Protein AF-A0A960BCT2-F1 (afdb_monomer_lite)

pLDDT: mean 88.48, std 10.56, range [48.12, 97.94]

Structure (mmCIF, N/CA/C/O backbone):
data_AF-A0A960BCT2-F1
#
_entry.id   AF-A0A960BCT2-F1
#
loop_
_atom_site.group_PDB
_atom_site.id
_atom_site.type_symbol
_atom_site.label_atom_id
_atom_site.label_alt_id
_atom_site.label_comp_id
_atom_site.label_asym_id
_atom_site.label_entity_id
_atom_site.label_seq_id
_atom_site.pdbx_PDB_ins_code
_atom_site.Cartn_x
_atom_site.Cartn_y
_atom_site.Cartn_z
_atom_site.occupancy
_atom_site.B_iso_or_equiv
_atom_site.auth_seq_id
_atom_site.auth_comp_id
_atom_site.auth_asym_id
_atom_site.auth_atom_id
_atom_site.pdbx_PDB_model_num
ATOM 1 N N . MET A 1 1 ? 8.939 16.460 11.844 1.00 52.50 1 MET A N 1
ATOM 2 C CA . MET A 1 1 ? 9.786 15.415 12.471 1.00 52.50 1 MET A CA 1
ATOM 3 C C . MET A 1 1 ? 8.998 14.269 13.108 1.00 52.50 1 MET A C 1
ATOM 5 O O . MET A 1 1 ? 9.482 13.150 13.025 1.00 52.50 1 MET A O 1
ATOM 9 N N . ALA A 1 2 ? 7.804 14.496 13.675 1.00 60.78 2 ALA A N 1
ATOM 10 C CA . ALA A 1 2 ? 7.059 13.482 14.442 1.00 60.78 2 ALA A CA 1
ATOM 11 C C . ALA A 1 2 ? 6.791 12.134 13.726 1.00 60.78 2 ALA A C 1
ATOM 13 O O . ALA A 1 2 ? 6.698 11.113 14.388 1.00 60.78 2 ALA A O 1
ATOM 14 N N . VAL A 1 3 ? 6.728 12.108 12.389 1.00 65.62 3 VAL A N 1
ATOM 15 C CA . VAL A 1 3 ? 6.383 10.908 11.591 1.00 65.62 3 VAL A CA 1
ATOM 16 C C . VAL A 1 3 ? 7.613 10.141 11.098 1.00 65.62 3 VAL A C 1
ATOM 18 O O . VAL A 1 3 ? 7.539 8.944 10.831 1.00 65.62 3 VAL A O 1
ATOM 21 N N . ALA A 1 4 ? 8.763 10.816 11.008 1.00 74.31 4 ALA A N 1
ATOM 22 C CA . ALA A 1 4 ? 9.978 10.241 10.435 1.00 74.31 4 ALA A CA 1
ATOM 23 C C . ALA A 1 4 ? 10.479 9.042 11.250 1.00 74.31 4 ALA A C 1
ATOM 25 O O . ALA A 1 4 ? 10.861 8.016 10.693 1.00 74.31 4 ALA A O 1
ATOM 26 N N . VAL A 1 5 ? 10.432 9.173 12.578 1.00 81.12 5 VAL A N 1
ATOM 27 C CA . VAL A 1 5 ? 10.902 8.143 13.506 1.00 81.12 5 VAL A CA 1
ATOM 28 C C . VAL A 1 5 ? 9.957 6.932 13.523 1.00 81.12 5 VAL A C 1
ATOM 30 O O . VAL A 1 5 ? 10.449 5.832 13.277 1.00 81.12 5 VAL A O 1
ATOM 33 N N . PRO A 1 6 ? 8.624 7.080 13.696 1.00 83.25 6 PRO A N 1
ATOM 34 C CA . PRO A 1 6 ? 7.697 5.951 13.596 1.00 83.25 6 PRO A CA 1
ATOM 35 C C . PRO A 1 6 ? 7.784 5.198 12.266 1.00 83.25 6 PRO A C 1
ATOM 37 O O . PRO A 1 6 ? 7.804 3.968 12.265 1.00 83.25 6 PRO A O 1
ATOM 40 N N . ALA A 1 7 ? 7.881 5.909 11.137 1.00 84.12 7 ALA A N 1
ATOM 41 C CA . ALA A 1 7 ? 8.000 5.284 9.821 1.00 84.12 7 ALA A CA 1
ATOM 42 C C . ALA A 1 7 ? 9.299 4.472 9.691 1.00 84.12 7 ALA A C 1
ATOM 44 O O . ALA A 1 7 ? 9.254 3.311 9.284 1.00 84.12 7 ALA A O 1
ATOM 45 N N . ALA A 1 8 ? 10.437 5.050 10.091 1.00 87.62 8 ALA A N 1
ATOM 46 C CA . ALA A 1 8 ? 11.736 4.384 10.036 1.00 87.62 8 ALA A CA 1
ATOM 47 C C . ALA A 1 8 ? 11.808 3.162 10.968 1.00 87.62 8 ALA A C 1
ATOM 49 O O . ALA A 1 8 ? 12.240 2.092 10.543 1.00 87.62 8 ALA A O 1
ATOM 50 N N . MET A 1 9 ? 11.315 3.287 12.206 1.00 89.31 9 MET A N 1
ATOM 51 C CA . MET A 1 9 ? 11.221 2.165 13.148 1.00 89.31 9 MET A CA 1
ATOM 52 C C . MET A 1 9 ? 10.329 1.050 12.602 1.00 89.31 9 MET A C 1
ATOM 54 O O . MET A 1 9 ? 10.696 -0.121 12.668 1.00 89.31 9 MET A O 1
ATOM 58 N N . THR A 1 10 ? 9.184 1.410 12.016 1.00 92.81 10 THR A N 1
ATOM 59 C CA . THR A 1 10 ? 8.271 0.438 11.406 1.00 92.81 10 THR A CA 1
ATOM 60 C C . THR A 1 10 ? 8.962 -0.332 10.292 1.00 92.81 10 THR A C 1
ATOM 62 O O . THR A 1 10 ? 8.844 -1.552 10.237 1.00 92.81 10 THR A O 1
ATOM 65 N N . GLY A 1 11 ? 9.712 0.354 9.425 1.00 92.00 11 GLY A N 1
ATOM 66 C CA . GLY A 1 11 ? 10.446 -0.314 8.357 1.00 92.00 11 GLY A CA 1
ATOM 67 C C . GLY A 1 11 ? 11.551 -1.229 8.864 1.00 92.00 11 GLY A C 1
ATOM 68 O O . GLY A 1 11 ? 11.670 -2.347 8.374 1.00 92.00 11 GLY A O 1
ATOM 69 N N . ALA A 1 12 ? 12.309 -0.805 9.877 1.00 92.75 12 ALA A N 1
ATOM 70 C CA . ALA A 1 12 ? 13.344 -1.636 10.489 1.00 92.75 12 ALA A CA 1
ATOM 71 C C . ALA A 1 12 ? 12.768 -2.949 11.046 1.00 92.75 12 ALA A C 1
ATOM 73 O O . ALA A 1 12 ? 13.273 -4.030 10.740 1.00 92.75 12 ALA A O 1
ATOM 74 N N . VAL A 1 13 ? 11.679 -2.854 11.819 1.00 94.69 13 VAL A N 1
ATOM 75 C CA . VAL A 1 13 ? 11.011 -4.021 12.412 1.00 94.69 13 VAL A CA 1
ATOM 76 C C . VAL A 1 13 ? 10.368 -4.890 11.332 1.00 94.69 13 VAL A C 1
ATOM 78 O O . VAL A 1 13 ? 10.560 -6.101 11.345 1.00 94.69 13 VAL A O 1
ATOM 81 N N . ALA A 1 14 ? 9.672 -4.296 10.358 1.00 95.19 14 ALA A N 1
ATOM 82 C CA . ALA A 1 14 ? 9.063 -5.042 9.258 1.00 95.19 14 ALA A CA 1
ATOM 83 C C . ALA A 1 14 ? 10.104 -5.869 8.492 1.00 95.19 14 ALA A C 1
ATOM 85 O O . ALA A 1 14 ? 9.864 -7.036 8.207 1.00 95.19 14 ALA A O 1
ATOM 86 N N . VAL A 1 15 ? 11.279 -5.299 8.212 1.00 94.31 15 VAL A N 1
ATOM 87 C CA . VAL A 1 15 ? 12.366 -6.015 7.530 1.00 94.31 15 VAL A CA 1
ATOM 88 C C . VAL A 1 15 ? 12.930 -7.143 8.395 1.00 94.31 15 VAL A C 1
ATOM 90 O O . VAL A 1 15 ? 13.186 -8.227 7.876 1.00 94.31 15 VAL A O 1
ATOM 93 N N . ALA A 1 16 ? 13.083 -6.921 9.703 1.00 94.12 16 ALA A N 1
ATOM 94 C CA . ALA A 1 16 ? 13.578 -7.937 10.634 1.00 94.12 16 ALA A CA 1
ATOM 95 C C . ALA A 1 16 ? 12.626 -9.141 10.792 1.00 94.12 16 ALA A C 1
ATOM 97 O O . ALA A 1 16 ? 13.072 -10.231 11.140 1.00 94.12 16 ALA A O 1
ATOM 98 N N . LEU A 1 17 ? 11.329 -8.956 10.523 1.00 95.00 17 LEU A N 1
ATOM 99 C CA . LEU A 1 17 ? 10.299 -9.999 10.617 1.00 95.00 17 LEU A CA 1
ATOM 100 C C . LEU A 1 17 ? 10.067 -10.767 9.304 1.00 95.00 17 LEU A C 1
ATOM 102 O O . LEU A 1 17 ? 9.200 -11.644 9.245 1.00 95.00 17 LEU A O 1
ATOM 106 N N . ARG A 1 18 ? 10.817 -10.464 8.238 1.00 92.38 18 ARG A N 1
ATOM 107 C CA . ARG A 1 18 ? 10.682 -11.158 6.949 1.00 92.38 18 ARG A CA 1
ATOM 108 C C . ARG A 1 18 ? 11.072 -12.628 7.090 1.00 92.38 18 ARG A C 1
ATOM 110 O O . ARG A 1 18 ? 12.019 -12.970 7.792 1.00 92.38 18 ARG A O 1
ATOM 117 N N . GLY A 1 19 ? 10.303 -13.502 6.442 1.00 90.69 19 GLY A N 1
ATOM 118 C CA . GLY A 1 19 ? 10.427 -14.955 6.596 1.00 90.69 19 GLY A CA 1
ATOM 119 C C . GLY A 1 19 ? 9.755 -15.525 7.854 1.00 90.69 19 GLY A C 1
ATOM 120 O O . GLY A 1 19 ? 9.830 -16.728 8.079 1.00 90.69 19 GLY A O 1
ATOM 121 N N . GLN A 1 20 ? 9.072 -14.703 8.664 1.00 95.25 20 GLN A N 1
ATOM 122 C CA . GLN A 1 20 ? 8.311 -15.148 9.840 1.00 95.25 20 GLN A CA 1
ATOM 123 C C . GLN A 1 20 ? 6.825 -14.763 9.702 1.00 95.25 20 GLN A C 1
ATOM 125 O O . GLN A 1 20 ? 6.391 -13.783 10.314 1.00 95.25 20 GLN A O 1
ATOM 130 N N . PRO A 1 21 ? 6.010 -15.517 8.930 1.00 95.12 21 PRO A N 1
ATOM 131 C CA . PRO A 1 21 ? 4.655 -15.100 8.547 1.00 95.12 21 PRO A CA 1
ATOM 132 C C . PRO A 1 21 ? 3.747 -14.731 9.724 1.00 95.12 21 PRO A C 1
ATOM 134 O O . PRO A 1 21 ? 3.004 -13.754 9.660 1.00 95.12 21 PRO A O 1
ATOM 137 N N . PHE A 1 22 ? 3.822 -15.484 10.824 1.00 97.19 22 PHE A N 1
ATOM 138 C CA . PHE A 1 22 ? 3.013 -15.215 12.012 1.00 97.19 22 PHE A CA 1
ATOM 139 C C . PHE A 1 22 ? 3.431 -13.919 12.723 1.00 97.19 22 PHE A C 1
ATOM 141 O O . PHE A 1 22 ? 2.593 -13.057 12.979 1.00 97.19 22 PHE A O 1
ATOM 148 N N . ALA A 1 23 ? 4.729 -13.742 12.990 1.00 97.06 23 ALA A N 1
ATOM 149 C CA . ALA A 1 23 ? 5.238 -12.543 13.656 1.00 97.06 23 ALA A CA 1
ATOM 150 C C . ALA A 1 23 ? 5.010 -11.283 12.803 1.00 97.06 23 ALA A C 1
ATOM 152 O O . ALA A 1 23 ? 4.589 -10.247 13.320 1.00 97.06 23 ALA A O 1
ATOM 153 N N . ALA A 1 24 ? 5.202 -11.404 11.487 1.00 96.88 24 ALA A N 1
ATOM 154 C CA . ALA A 1 24 ? 4.873 -10.392 10.493 1.00 96.88 24 ALA A CA 1
ATOM 155 C C . ALA A 1 24 ? 3.403 -9.954 10.567 1.00 96.88 24 ALA A C 1
ATOM 157 O O . ALA A 1 24 ? 3.108 -8.763 10.676 1.00 96.88 24 ALA A O 1
ATOM 158 N N . ALA A 1 25 ? 2.480 -10.917 10.554 1.00 97.56 25 ALA A N 1
ATOM 159 C CA . ALA A 1 25 ? 1.048 -10.661 10.629 1.00 97.56 25 ALA A CA 1
ATOM 160 C C . ALA A 1 25 ? 0.647 -9.971 11.939 1.00 97.56 25 ALA A C 1
ATOM 162 O O . ALA A 1 25 ? -0.082 -8.978 11.907 1.00 97.56 25 ALA A O 1
ATOM 163 N N . CYS A 1 26 ? 1.161 -10.444 13.080 1.00 97.75 26 CYS A N 1
ATOM 164 C CA . CYS A 1 26 ? 0.919 -9.820 14.381 1.00 97.75 26 CYS A CA 1
ATOM 165 C C . CYS A 1 26 ? 1.433 -8.378 14.422 1.00 97.75 26 CYS A C 1
ATOM 167 O O . CYS A 1 26 ? 0.717 -7.485 14.870 1.00 97.75 26 CYS A O 1
ATOM 169 N N . PHE A 1 27 ? 2.644 -8.130 13.922 1.00 97.69 27 PHE A N 1
ATOM 170 C CA . PHE A 1 27 ? 3.217 -6.788 13.876 1.00 97.69 27 PHE A CA 1
ATOM 171 C C . PHE A 1 27 ? 2.384 -5.835 13.010 1.00 97.69 27 PHE A C 1
ATOM 173 O O . PHE A 1 27 ? 2.043 -4.739 13.451 1.00 97.69 27 PHE A O 1
ATOM 180 N N . VAL A 1 28 ? 1.982 -6.262 11.810 1.00 97.12 28 VAL A N 1
ATOM 181 C CA . VAL A 1 28 ? 1.146 -5.442 10.922 1.00 97.12 28 VAL A CA 1
ATOM 182 C C . VAL A 1 28 ? -0.232 -5.178 11.536 1.00 97.12 28 VAL A C 1
ATOM 184 O O . VAL A 1 28 ? -0.727 -4.051 11.458 1.00 97.12 28 VAL A O 1
ATOM 187 N N . ALA A 1 29 ? -0.838 -6.173 12.189 1.00 97.31 29 ALA A N 1
ATOM 188 C CA . ALA A 1 29 ? -2.099 -5.996 12.904 1.00 97.31 29 ALA A CA 1
ATOM 189 C C . ALA A 1 29 ? -1.968 -4.958 14.034 1.00 97.31 29 ALA A C 1
ATOM 191 O O . ALA A 1 29 ? -2.816 -4.074 14.148 1.00 97.31 29 ALA A O 1
ATOM 192 N N . LEU A 1 30 ? -0.874 -4.996 14.806 1.00 96.19 30 LEU A N 1
ATOM 193 C CA . LEU A 1 30 ? -0.569 -3.990 15.832 1.00 96.19 30 LEU A CA 1
ATOM 194 C C . LEU A 1 30 ? -0.371 -2.594 15.228 1.00 96.19 30 LEU A C 1
ATOM 196 O O . LEU A 1 30 ? -0.898 -1.619 15.762 1.00 96.19 30 LEU A O 1
ATOM 200 N N . CYS A 1 31 ? 0.319 -2.480 14.090 1.00 95.31 31 CYS A N 1
ATOM 201 C CA . CYS A 1 31 ? 0.440 -1.213 13.367 1.00 95.31 31 CYS A CA 1
ATOM 202 C C . CYS A 1 31 ? -0.927 -0.656 12.944 1.00 95.31 31 CYS A C 1
ATOM 204 O O . CYS A 1 31 ? -1.133 0.553 13.027 1.00 95.31 31 CYS A O 1
ATOM 206 N N . CYS A 1 32 ? -1.875 -1.506 12.532 1.00 94.94 32 CYS A N 1
ATOM 207 C CA . CYS A 1 32 ? -3.235 -1.077 12.182 1.00 94.94 32 CYS A CA 1
ATOM 208 C C . CYS A 1 32 ? -3.995 -0.490 13.379 1.00 94.94 32 CYS A C 1
ATOM 210 O O . CYS A 1 32 ? -4.797 0.421 13.192 1.00 94.94 32 CYS A O 1
ATOM 212 N N . LEU A 1 33 ? -3.712 -0.925 14.613 1.00 94.06 33 LEU A N 1
ATOM 213 C CA . LEU A 1 33 ? -4.342 -0.352 15.809 1.00 94.06 33 LEU A CA 1
ATOM 214 C C . LEU A 1 33 ? -3.986 1.127 16.018 1.00 94.06 33 LEU A C 1
ATOM 216 O O . LEU A 1 33 ? -4.775 1.860 16.608 1.00 94.06 33 LEU A O 1
ATOM 220 N N . LEU A 1 34 ? -2.852 1.597 15.479 1.00 90.62 34 LEU A N 1
ATOM 221 C CA . LEU A 1 34 ? -2.463 3.013 15.514 1.00 90.62 34 LEU A CA 1
ATOM 222 C C . LEU A 1 34 ? -3.398 3.909 14.689 1.00 90.62 34 LEU A C 1
ATOM 224 O O . LEU A 1 34 ? -3.401 5.124 14.887 1.00 90.62 34 LEU A O 1
ATOM 228 N N . VAL A 1 35 ? -4.219 3.332 13.806 1.00 89.56 35 VAL A N 1
ATOM 229 C CA . VAL A 1 35 ? -5.223 4.079 13.040 1.00 89.56 35 VAL A CA 1
ATOM 230 C C . VAL A 1 35 ? -6.285 4.669 13.963 1.00 89.56 35 VAL A C 1
ATOM 232 O O . VAL A 1 35 ? -6.674 5.810 13.754 1.00 89.56 35 VAL A O 1
ATOM 235 N N . ALA A 1 36 ? -6.688 3.980 15.036 1.00 90.81 36 ALA A N 1
ATOM 236 C CA . ALA A 1 36 ? -7.681 4.510 15.972 1.00 90.81 36 ALA A CA 1
ATOM 237 C C . ALA A 1 36 ? -7.261 5.863 16.594 1.00 90.81 36 ALA A C 1
ATOM 239 O O . ALA A 1 36 ? -7.956 6.858 16.377 1.00 90.81 36 ALA A O 1
ATOM 240 N N . PRO A 1 37 ? -6.122 5.972 17.313 1.00 88.88 37 PRO A N 1
ATOM 241 C CA . PRO A 1 37 ? -5.677 7.244 17.880 1.00 88.88 37 PRO A CA 1
ATOM 242 C C . PRO A 1 37 ? -5.301 8.294 16.824 1.00 88.88 37 PRO A C 1
ATOM 244 O O . PRO A 1 37 ? -5.327 9.485 17.140 1.00 88.88 37 PRO A O 1
ATOM 247 N N . ALA A 1 38 ? -4.931 7.881 15.607 1.00 85.44 38 ALA A N 1
ATOM 248 C CA . ALA A 1 38 ? -4.651 8.787 14.496 1.00 85.44 38 ALA A CA 1
ATOM 249 C C . ALA A 1 38 ? -5.934 9.449 13.977 1.00 85.44 38 ALA A C 1
ATOM 251 O O . ALA A 1 38 ? -5.985 10.665 13.818 1.00 85.44 38 ALA A O 1
ATOM 252 N N . SER A 1 39 ? -6.995 8.665 13.791 1.00 85.00 39 SER A N 1
ATOM 253 C CA . SER A 1 39 ? -8.292 9.139 13.301 1.00 85.00 39 SER A CA 1
ATOM 254 C C . SER A 1 39 ? -9.054 9.987 14.317 1.00 85.00 39 SER A C 1
ATOM 256 O O . SER A 1 39 ? -9.800 10.872 13.918 1.00 85.00 39 SER A O 1
ATOM 258 N N . MET A 1 40 ? -8.824 9.785 15.617 1.00 86.31 40 MET A N 1
ATOM 259 C CA . MET A 1 40 ? -9.350 10.678 16.663 1.00 86.31 40 MET A CA 1
ATOM 260 C C . MET A 1 40 ? -8.678 12.061 16.661 1.00 86.31 40 MET A C 1
ATOM 262 O O . MET A 1 40 ? -9.269 13.029 17.124 1.00 86.31 40 MET A O 1
ATOM 266 N N . ARG A 1 41 ? -7.425 12.158 16.193 1.00 79.69 41 ARG A N 1
ATOM 267 C CA . ARG A 1 41 ? -6.632 13.404 16.173 1.00 79.69 41 ARG A CA 1
ATOM 268 C C . ARG A 1 41 ? -6.538 14.041 14.783 1.00 79.69 41 ARG A C 1
ATOM 270 O O . ARG A 1 41 ? -5.767 14.982 14.607 1.00 79.69 41 ARG A O 1
ATOM 277 N N . SER A 1 42 ? -7.244 13.481 13.800 1.00 68.75 42 SER A N 1
ATOM 278 C CA . SER A 1 42 ? -7.141 13.842 12.378 1.00 68.75 42 SER A CA 1
ATOM 279 C C . SER A 1 42 ? -5.684 13.845 11.871 1.00 68.75 42 SER A C 1
ATOM 281 O O . SER A 1 42 ? -5.281 14.645 11.024 1.00 68.75 42 SER A O 1
ATOM 283 N N . ASP A 1 43 ? -4.863 12.928 12.399 1.00 67.75 43 ASP A N 1
ATOM 284 C CA . ASP A 1 43 ? -3.458 12.767 12.029 1.00 67.75 43 ASP A CA 1
ATOM 285 C C . ASP A 1 43 ? -3.320 11.778 10.866 1.00 67.75 43 ASP A C 1
ATOM 287 O O . ASP A 1 43 ? -3.044 10.586 11.034 1.00 67.75 43 ASP A O 1
ATOM 291 N N . GLY A 1 44 ? -3.501 12.293 9.649 1.00 63.47 44 GLY A N 1
ATOM 292 C CA . GLY A 1 44 ? -3.361 11.508 8.421 1.00 63.47 44 GLY A CA 1
ATOM 293 C C . GLY A 1 44 ? -1.965 10.902 8.209 1.00 63.47 44 GLY A C 1
ATOM 294 O O . GLY A 1 44 ? -1.814 10.017 7.368 1.00 63.47 44 GLY A O 1
ATOM 295 N N . LEU A 1 45 ? -0.940 11.329 8.958 1.00 63.00 45 LEU A N 1
ATOM 296 C CA . LEU A 1 45 ? 0.433 10.863 8.763 1.00 63.00 45 LEU A CA 1
ATOM 297 C C . LEU A 1 45 ? 0.688 9.498 9.415 1.00 63.00 45 LEU A C 1
ATOM 299 O O . LEU A 1 45 ? 1.380 8.657 8.837 1.00 63.00 45 LEU A O 1
ATOM 303 N N . MET A 1 46 ? 0.081 9.229 10.573 1.00 69.88 46 MET A N 1
ATOM 304 C CA . MET A 1 46 ? 0.160 7.917 11.231 1.00 69.88 46 MET A CA 1
ATOM 305 C C . MET A 1 46 ? -0.589 6.825 10.450 1.00 69.88 46 MET A C 1
ATOM 307 O O . MET A 1 46 ? -0.259 5.645 10.563 1.00 69.88 46 MET A O 1
ATOM 311 N N . ALA A 1 47 ? -1.517 7.207 9.568 1.00 67.88 47 ALA A N 1
ATOM 312 C CA . ALA A 1 47 ? -2.228 6.284 8.683 1.00 67.88 47 ALA A CA 1
ATOM 313 C C . ALA A 1 47 ? -1.329 5.637 7.604 1.00 67.88 47 ALA A C 1
ATOM 315 O O . ALA A 1 47 ? -1.732 4.663 6.964 1.00 67.88 47 ALA A O 1
ATOM 316 N N . ALA A 1 48 ? -0.100 6.130 7.400 1.00 81.62 48 ALA A N 1
ATOM 317 C CA . ALA A 1 48 ? 0.869 5.510 6.493 1.00 81.62 48 ALA A CA 1
ATOM 318 C C . ALA A 1 48 ? 1.581 4.289 7.108 1.00 81.62 48 ALA A C 1
ATOM 320 O O . ALA A 1 48 ? 2.023 3.404 6.371 1.00 81.62 48 ALA A O 1
ATOM 321 N N . VAL A 1 49 ? 1.662 4.210 8.442 1.00 90.19 49 VAL A N 1
ATOM 322 C CA . VAL A 1 49 ? 2.406 3.171 9.178 1.00 90.19 49 VAL A CA 1
ATOM 323 C C . VAL A 1 49 ? 1.950 1.744 8.829 1.00 90.19 49 VAL A C 1
ATOM 325 O O . VAL A 1 49 ? 2.810 0.931 8.485 1.00 90.19 49 VAL A O 1
ATOM 328 N N . PRO A 1 50 ? 0.641 1.416 8.802 1.00 93.50 50 PRO A N 1
ATOM 329 C CA . PRO A 1 50 ? 0.187 0.077 8.416 1.00 93.50 50 PRO A CA 1
ATOM 330 C C . PRO A 1 50 ? 0.591 -0.310 6.991 1.00 93.50 50 PRO A C 1
ATOM 332 O O . PRO A 1 50 ? 0.978 -1.449 6.743 1.00 93.50 50 PRO A O 1
ATOM 335 N N . SER A 1 51 ? 0.540 0.645 6.056 1.00 93.50 51 SER A N 1
ATOM 336 C CA . SER A 1 51 ? 0.902 0.408 4.653 1.00 93.50 51 SER A CA 1
ATOM 337 C C . SER A 1 51 ? 2.391 0.096 4.513 1.00 93.5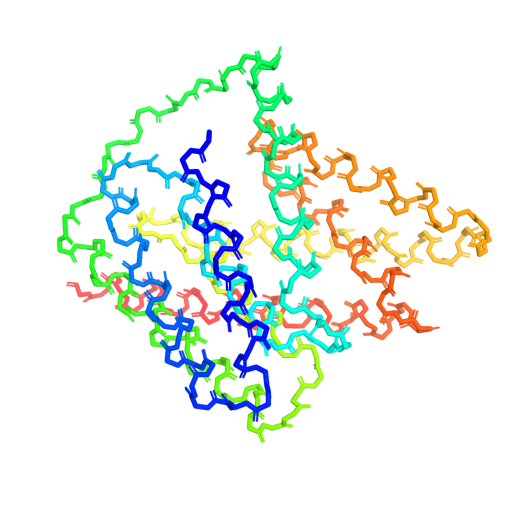0 51 SER A C 1
ATOM 339 O O . SER A 1 51 ? 2.768 -0.826 3.795 1.00 93.50 51 SER A O 1
ATOM 341 N N . ILE A 1 52 ? 3.229 0.845 5.234 1.00 93.00 52 ILE A N 1
ATOM 342 C CA . ILE A 1 52 ? 4.674 0.618 5.306 1.00 93.00 52 ILE A CA 1
ATOM 343 C C . ILE A 1 52 ? 4.965 -0.781 5.861 1.00 93.00 52 ILE A C 1
ATOM 345 O O . ILE A 1 52 ? 5.710 -1.534 5.237 1.00 93.00 52 ILE A O 1
ATOM 349 N N . ALA A 1 53 ? 4.357 -1.138 6.997 1.00 95.62 53 ALA A N 1
ATOM 350 C CA . ALA A 1 53 ? 4.555 -2.434 7.641 1.00 95.62 53 ALA A CA 1
ATOM 351 C C . ALA A 1 53 ? 4.135 -3.597 6.725 1.00 95.62 53 ALA A C 1
ATOM 353 O O . ALA A 1 53 ? 4.920 -4.515 6.490 1.00 95.62 53 ALA A O 1
ATOM 354 N N . ALA A 1 54 ? 2.920 -3.529 6.166 1.00 95.69 54 ALA A N 1
ATOM 355 C CA . ALA A 1 54 ? 2.348 -4.578 5.322 1.00 95.69 54 ALA A CA 1
ATOM 356 C C . ALA A 1 54 ? 3.181 -4.838 4.060 1.00 95.69 54 ALA A C 1
ATOM 358 O O . ALA A 1 54 ? 3.379 -5.991 3.669 1.00 95.69 54 ALA A O 1
ATOM 359 N N . VAL A 1 55 ? 3.688 -3.772 3.431 1.00 94.31 55 VAL A N 1
ATOM 360 C CA . VAL A 1 55 ? 4.539 -3.891 2.244 1.00 94.31 55 VAL A CA 1
ATOM 361 C C . VAL A 1 55 ? 5.915 -4.413 2.621 1.00 94.31 55 VAL A C 1
ATOM 363 O O . VAL A 1 55 ? 6.339 -5.409 2.051 1.00 94.31 55 VAL A O 1
ATOM 366 N N . LEU A 1 56 ? 6.616 -3.787 3.570 1.00 94.62 56 LEU A N 1
ATOM 367 C CA . LEU A 1 56 ? 8.017 -4.124 3.841 1.00 94.62 56 LEU A CA 1
ATOM 368 C C . LEU A 1 56 ? 8.206 -5.529 4.411 1.00 94.62 56 LEU A C 1
ATOM 370 O O . LEU A 1 56 ? 9.254 -6.125 4.181 1.00 94.62 56 LEU A O 1
ATOM 374 N N . VAL A 1 57 ? 7.202 -6.081 5.094 1.00 95.12 57 VAL A N 1
ATOM 375 C CA . VAL A 1 57 ? 7.284 -7.455 5.603 1.00 95.12 57 VAL A CA 1
ATOM 376 C C . VAL A 1 57 ? 7.083 -8.516 4.512 1.00 95.12 57 VAL A C 1
ATOM 378 O O . VAL A 1 57 ? 7.515 -9.653 4.679 1.00 95.12 57 VAL A O 1
ATOM 381 N N . SER A 1 58 ? 6.462 -8.149 3.386 1.00 92.00 58 SER A N 1
ATOM 382 C CA . SER A 1 58 ? 5.999 -9.108 2.368 1.00 92.00 58 SER A CA 1
ATOM 383 C C . SER A 1 58 ? 6.609 -8.895 0.979 1.00 92.00 58 SER A C 1
ATOM 385 O O . SER A 1 58 ? 6.613 -9.810 0.161 1.00 92.00 58 SER A O 1
ATOM 387 N N . VAL A 1 59 ? 7.091 -7.689 0.670 1.00 91.00 59 VAL A N 1
ATOM 388 C CA . VAL A 1 59 ? 7.669 -7.370 -0.641 1.00 91.00 59 VAL A CA 1
ATOM 389 C C . VAL A 1 59 ? 8.947 -8.187 -0.844 1.00 91.00 59 VAL A C 1
ATOM 391 O O . VAL A 1 59 ? 9.765 -8.208 0.072 1.00 91.00 59 VAL A O 1
ATOM 394 N N . PRO A 1 60 ? 9.152 -8.869 -1.986 1.00 86.44 60 PRO A N 1
ATOM 395 C CA . PRO A 1 60 ? 10.375 -9.631 -2.254 1.00 86.44 60 PRO A CA 1
ATOM 396 C C . PRO A 1 60 ? 11.631 -8.749 -2.345 1.00 86.44 60 PRO A C 1
ATOM 398 O O . PRO A 1 60 ? 11.543 -7.572 -2.691 1.00 86.44 60 PRO A O 1
ATOM 401 N N . GLY A 1 61 ? 12.805 -9.323 -2.061 1.00 85.69 61 GLY A N 1
ATOM 402 C CA . GLY A 1 61 ? 14.110 -8.648 -2.168 1.00 85.69 61 GLY A CA 1
ATOM 403 C C . GLY A 1 61 ? 14.986 -8.826 -0.930 1.00 85.69 61 GLY A C 1
ATOM 404 O O . GLY A 1 61 ? 14.498 -9.286 0.095 1.00 85.69 61 GLY A O 1
ATOM 405 N N . ASP A 1 62 ? 16.257 -8.440 -0.994 1.00 86.81 62 ASP A N 1
ATOM 406 C CA . ASP A 1 62 ? 17.177 -8.493 0.148 1.00 86.81 62 ASP A CA 1
ATOM 407 C C . ASP A 1 62 ? 17.296 -7.105 0.782 1.00 86.81 62 ASP A C 1
ATOM 409 O O . ASP A 1 62 ? 18.026 -6.233 0.309 1.00 86.81 62 ASP A O 1
ATOM 413 N N . PHE A 1 63 ? 16.543 -6.879 1.860 1.00 89.75 63 PHE A N 1
ATOM 414 C CA . PHE A 1 63 ? 16.543 -5.606 2.577 1.00 89.75 63 PHE A CA 1
ATOM 415 C C . PHE A 1 63 ? 17.302 -5.739 3.891 1.00 89.75 63 PHE A C 1
ATOM 417 O O . PHE A 1 63 ? 17.039 -6.638 4.686 1.00 89.75 63 PHE A O 1
ATOM 424 N N . ARG A 1 64 ? 18.216 -4.799 4.137 1.00 91.88 64 ARG A N 1
ATOM 425 C CA . ARG A 1 64 ? 18.907 -4.651 5.420 1.00 91.88 64 ARG A CA 1
ATOM 426 C C . ARG A 1 64 ? 18.177 -3.607 6.274 1.00 91.88 64 ARG A C 1
ATOM 428 O O . ARG A 1 64 ? 17.960 -2.500 5.764 1.00 91.88 64 ARG A O 1
ATOM 435 N N . PRO A 1 65 ? 17.810 -3.906 7.536 1.00 91.31 65 PRO A N 1
ATOM 436 C CA . PRO A 1 65 ? 17.077 -2.975 8.399 1.00 91.31 65 PRO A CA 1
ATOM 437 C C . PRO A 1 65 ? 17.733 -1.592 8.512 1.00 91.31 65 PRO A C 1
ATOM 439 O O . PRO A 1 65 ? 17.057 -0.569 8.409 1.00 91.31 65 PRO A O 1
ATOM 442 N N . GLU A 1 66 ? 19.056 -1.545 8.649 1.00 90.31 66 GLU A N 1
ATOM 443 C CA . GLU A 1 66 ? 19.847 -0.320 8.771 1.00 90.31 66 GLU A CA 1
ATOM 444 C C . GLU A 1 66 ? 19.772 0.564 7.514 1.00 90.31 66 GLU A C 1
ATOM 446 O O . GLU A 1 66 ? 19.643 1.784 7.621 1.00 90.31 66 GLU A O 1
ATOM 451 N N . ILE A 1 67 ? 19.767 -0.043 6.322 1.00 91.19 67 ILE A N 1
ATOM 452 C CA . ILE A 1 67 ? 19.678 0.679 5.045 1.00 91.19 67 ILE A CA 1
ATOM 453 C C . ILE A 1 67 ? 18.269 1.249 4.863 1.00 91.19 67 ILE A C 1
ATOM 455 O O . ILE A 1 67 ? 18.113 2.419 4.512 1.00 91.19 67 ILE A O 1
ATOM 459 N N . ILE A 1 68 ? 17.237 0.447 5.140 1.00 91.50 68 ILE A N 1
ATOM 460 C CA . ILE A 1 68 ? 15.837 0.882 5.048 1.00 91.50 68 ILE A CA 1
ATOM 461 C C . ILE A 1 68 ? 15.552 2.019 6.030 1.00 91.50 68 ILE A C 1
ATOM 463 O O . ILE A 1 68 ? 14.961 3.025 5.640 1.00 91.50 68 ILE A O 1
ATOM 467 N N . THR A 1 69 ? 16.055 1.917 7.261 1.00 89.88 69 THR A N 1
ATOM 468 C CA . THR A 1 69 ? 15.961 2.989 8.264 1.00 89.88 69 THR A CA 1
ATOM 469 C C . THR A 1 69 ? 16.564 4.289 7.725 1.00 89.88 69 THR A C 1
ATOM 471 O O . THR A 1 69 ? 15.914 5.334 7.780 1.00 89.88 69 THR A O 1
ATOM 474 N N . GLY A 1 70 ? 17.768 4.229 7.141 1.00 90.69 70 GLY A N 1
ATOM 475 C CA . GLY A 1 70 ? 18.428 5.389 6.536 1.00 90.69 70 GLY A CA 1
ATOM 476 C C . GLY A 1 70 ? 17.599 6.037 5.424 1.00 90.69 70 GLY A C 1
ATOM 477 O O . GLY A 1 70 ? 17.360 7.246 5.458 1.00 90.69 70 GLY A O 1
ATOM 478 N N . TRP A 1 71 ? 17.090 5.241 4.478 1.00 90.06 71 TRP A N 1
ATOM 479 C CA . TRP A 1 71 ? 16.253 5.745 3.382 1.00 90.06 71 TRP A CA 1
ATOM 480 C C . TRP A 1 71 ? 14.935 6.347 3.857 1.00 90.06 71 TRP A C 1
ATOM 482 O O . TRP A 1 71 ? 14.494 7.361 3.319 1.00 90.06 71 TRP A O 1
ATOM 492 N N . MET A 1 72 ? 14.309 5.764 4.876 1.00 89.25 72 MET A N 1
ATOM 493 C CA . MET A 1 72 ? 13.055 6.276 5.426 1.00 89.25 72 MET A CA 1
ATOM 494 C C . MET A 1 72 ? 13.247 7.588 6.178 1.00 89.25 72 MET A C 1
ATOM 496 O O . MET A 1 72 ? 12.425 8.495 6.029 1.00 89.25 72 MET A O 1
ATOM 500 N N . LEU A 1 73 ? 14.334 7.722 6.944 1.00 90.06 73 LEU A N 1
ATOM 501 C CA . LEU A 1 73 ? 14.687 8.981 7.599 1.00 90.06 73 LEU A CA 1
ATOM 502 C C . LEU A 1 73 ? 14.979 10.070 6.565 1.00 90.06 73 LEU A C 1
ATOM 504 O O . LEU A 1 73 ? 14.437 11.171 6.675 1.00 90.06 73 LEU A O 1
ATOM 508 N N . LEU A 1 74 ? 15.766 9.749 5.533 1.00 90.50 74 LEU A N 1
ATOM 509 C CA . LEU A 1 74 ? 16.074 10.675 4.446 1.00 90.50 74 LEU A CA 1
ATOM 510 C C . LEU A 1 74 ? 14.807 11.100 3.691 1.00 90.50 74 LEU A C 1
ATOM 512 O O . LEU A 1 74 ? 14.554 12.293 3.541 1.00 90.50 74 LEU A O 1
ATOM 516 N N . GLY A 1 75 ? 13.977 10.143 3.269 1.00 85.75 75 GLY A N 1
ATOM 517 C CA . GLY A 1 75 ? 12.721 10.418 2.569 1.00 85.75 75 GLY A CA 1
ATOM 518 C C . GLY A 1 75 ? 11.766 11.264 3.411 1.00 85.75 75 GLY A C 1
ATOM 519 O O . GLY A 1 75 ? 11.190 12.232 2.918 1.00 85.75 75 GLY A O 1
ATOM 520 N N . SER A 1 76 ? 11.662 10.973 4.710 1.00 82.69 76 SER A N 1
ATOM 521 C CA . SER A 1 76 ? 10.848 11.768 5.634 1.00 82.69 76 SER A CA 1
ATOM 522 C C . SER A 1 76 ? 11.389 13.189 5.813 1.00 82.69 76 SER A C 1
ATOM 524 O O . SER A 1 76 ? 10.603 14.133 5.891 1.00 82.69 76 SER A O 1
ATOM 526 N N . ALA A 1 77 ? 12.712 13.373 5.854 1.00 86.38 77 ALA A N 1
ATOM 527 C CA . ALA A 1 77 ? 13.334 14.694 5.922 1.00 86.38 77 ALA A CA 1
ATOM 528 C C . ALA A 1 77 ? 13.053 15.518 4.656 1.00 86.38 77 ALA A C 1
ATOM 530 O O . ALA A 1 77 ? 12.676 16.686 4.762 1.00 86.38 77 ALA A O 1
ATOM 531 N N . VAL A 1 78 ? 13.152 14.898 3.475 1.00 85.94 78 VAL A N 1
ATOM 532 C CA . VAL A 1 78 ? 12.802 15.528 2.191 1.00 85.94 78 VAL A CA 1
ATOM 533 C C . VAL A 1 78 ? 11.326 15.929 2.164 1.00 85.94 78 VAL A C 1
ATOM 535 O O . VAL A 1 78 ? 11.016 17.067 1.820 1.00 85.94 78 VAL A O 1
ATOM 538 N N . MET A 1 79 ? 10.417 15.049 2.595 1.00 79.69 79 MET A N 1
ATOM 539 C CA . MET A 1 79 ? 8.981 15.355 2.654 1.00 79.69 79 MET A CA 1
ATOM 540 C C . MET A 1 79 ? 8.668 16.528 3.585 1.00 79.69 79 MET A C 1
ATOM 542 O O . MET A 1 79 ? 7.877 17.398 3.230 1.00 79.69 79 MET A O 1
ATOM 546 N N . VAL A 1 80 ? 9.305 16.589 4.759 1.00 81.06 80 VAL A N 1
ATOM 547 C CA . VAL A 1 80 ? 9.150 17.718 5.691 1.00 81.06 80 VAL A CA 1
ATOM 548 C C . VAL A 1 80 ? 9.697 19.007 5.075 1.00 81.06 80 VAL A C 1
ATOM 550 O O . VAL A 1 80 ? 9.052 20.049 5.165 1.00 81.06 80 VAL A O 1
ATOM 553 N N . LEU A 1 81 ? 10.854 18.953 4.411 1.00 84.38 81 LEU A N 1
ATOM 554 C CA . LEU A 1 81 ? 11.434 20.117 3.745 1.00 84.38 81 LEU A CA 1
ATOM 555 C C . LEU A 1 81 ? 10.514 20.647 2.638 1.00 84.38 81 LEU A C 1
ATOM 557 O O . LEU A 1 81 ? 10.278 21.847 2.576 1.00 84.38 81 LEU A O 1
ATOM 561 N N . ILE A 1 82 ? 9.948 19.772 1.808 1.00 82.06 82 ILE A N 1
ATOM 562 C CA . ILE A 1 82 ? 9.004 20.165 0.753 1.00 82.06 82 ILE A CA 1
ATOM 563 C C . ILE A 1 82 ? 7.720 20.741 1.364 1.00 82.06 82 ILE A C 1
ATOM 565 O O . ILE A 1 82 ? 7.290 21.824 0.971 1.00 82.06 82 ILE A O 1
ATOM 569 N N . GLY A 1 83 ? 7.149 20.074 2.371 1.00 77.00 83 GLY A N 1
ATOM 570 C CA . GLY A 1 83 ? 5.922 20.517 3.040 1.00 77.00 83 GLY A CA 1
ATOM 571 C C . GLY A 1 83 ? 6.067 21.831 3.816 1.00 77.00 83 GLY A C 1
ATOM 572 O O . GLY A 1 83 ? 5.084 22.523 4.028 1.00 77.00 83 GLY A O 1
ATOM 573 N N . THR A 1 84 ? 7.282 22.223 4.217 1.00 80.88 84 THR A N 1
ATOM 574 C CA . THR A 1 84 ? 7.521 23.569 4.786 1.00 80.88 84 THR A CA 1
ATOM 575 C C . THR A 1 84 ? 7.612 24.671 3.730 1.00 80.88 84 THR A C 1
ATOM 577 O O . THR A 1 84 ? 7.537 25.848 4.073 1.00 80.88 84 THR A O 1
ATOM 580 N N . ARG A 1 85 ? 7.785 24.318 2.450 1.00 82.69 85 ARG A N 1
ATOM 581 C CA . ARG A 1 85 ? 7.891 25.267 1.328 1.00 82.69 85 ARG A CA 1
ATOM 582 C C . ARG A 1 85 ? 6.585 25.419 0.557 1.00 82.69 85 ARG A C 1
ATOM 584 O O . ARG A 1 85 ? 6.329 26.485 0.009 1.00 82.69 85 ARG A O 1
ATOM 591 N N . ILE A 1 86 ? 5.790 24.359 0.502 1.00 71.62 86 ILE A N 1
ATOM 592 C CA . ILE A 1 86 ? 4.463 24.331 -0.106 1.00 71.62 86 ILE A CA 1
ATOM 593 C C . ILE A 1 86 ? 3.489 24.490 1.057 1.00 71.62 86 ILE A C 1
ATOM 595 O O . ILE A 1 86 ? 3.403 23.586 1.880 1.00 71.62 86 ILE A O 1
ATOM 599 N N . GLY A 1 87 ? 2.849 25.657 1.189 1.00 60.31 87 GLY A N 1
ATOM 600 C CA . GLY A 1 87 ? 1.943 25.945 2.307 1.00 60.31 87 GLY A CA 1
ATOM 601 C C . GLY A 1 87 ? 0.969 24.792 2.567 1.00 60.31 87 GLY A C 1
ATOM 602 O O . GLY A 1 87 ? 0.538 24.127 1.625 1.00 60.31 87 GLY A O 1
ATOM 603 N N . SER A 1 88 ? 0.671 24.525 3.843 1.00 57.78 88 SER A N 1
ATOM 604 C CA . SER A 1 88 ? -0.215 23.428 4.236 1.00 57.78 88 SER A CA 1
ATOM 605 C C . SER A 1 88 ? -1.525 23.521 3.449 1.00 57.78 88 SER A C 1
ATOM 607 O O . SER A 1 88 ? -2.143 24.588 3.492 1.00 57.78 88 SER A O 1
ATOM 609 N N . PRO A 1 89 ? -1.968 22.460 2.745 1.00 55.81 89 PRO A N 1
ATOM 610 C CA . PRO A 1 89 ? -3.312 22.455 2.185 1.00 55.81 89 PRO A CA 1
ATOM 611 C C . PRO A 1 89 ? -4.302 22.760 3.312 1.00 55.81 89 PRO A C 1
ATOM 613 O O . PRO A 1 89 ? -4.097 22.291 4.439 1.00 55.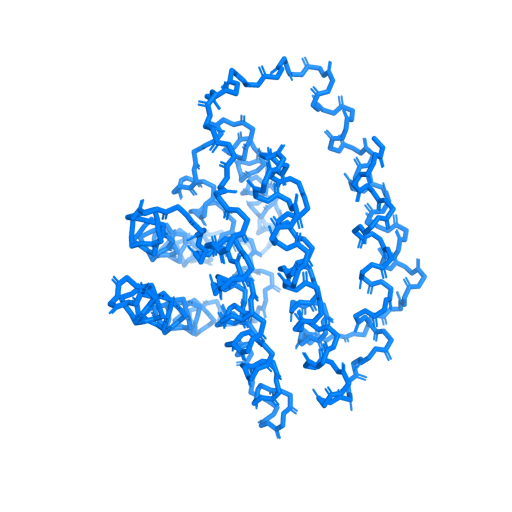81 89 PRO A O 1
ATOM 616 N N . GLU A 1 90 ? -5.320 23.579 3.025 1.00 49.56 90 GLU A N 1
ATOM 617 C CA . GLU A 1 90 ? -6.420 23.842 3.955 1.00 49.56 90 GLU A CA 1
ATOM 618 C C . GLU A 1 90 ? -6.932 22.489 4.451 1.00 49.56 90 GLU A C 1
ATOM 620 O O . GLU A 1 90 ? -7.504 21.702 3.695 1.00 49.56 90 GLU A O 1
ATOM 625 N N . ARG A 1 91 ? -6.626 22.164 5.711 1.00 53.59 91 ARG A N 1
ATOM 626 C CA . ARG A 1 91 ? -7.185 20.984 6.353 1.00 53.59 91 ARG A CA 1
ATOM 627 C C . ARG A 1 91 ? -8.664 21.283 6.483 1.00 53.59 91 ARG A C 1
ATOM 629 O O . ARG A 1 91 ? -9.028 22.167 7.250 1.00 53.59 91 ARG A O 1
ATOM 636 N N . SER A 1 92 ? -9.493 20.567 5.737 1.00 50.31 92 SER A N 1
ATOM 637 C CA . SER A 1 92 ? -10.892 20.435 6.107 1.00 50.31 92 SER A CA 1
ATOM 638 C C . SER A 1 92 ? -10.917 20.005 7.574 1.00 50.31 92 SER A C 1
ATOM 640 O O . SER A 1 92 ? -10.274 19.013 7.932 1.00 50.31 92 SER A O 1
ATOM 642 N N . GLU A 1 93 ? -11.563 20.806 8.424 1.00 48.12 93 GLU A N 1
ATOM 643 C CA . GLU A 1 93 ? -11.915 20.451 9.800 1.00 48.12 93 GLU A CA 1
ATOM 644 C C . GLU A 1 93 ? -12.869 19.250 9.735 1.00 48.12 93 GLU A C 1
ATOM 646 O O . GLU A 1 93 ? -14.080 19.371 9.863 1.00 48.12 93 GLU A O 1
ATOM 651 N N . GLU A 1 94 ? -12.335 18.072 9.420 1.00 56.91 94 GLU A N 1
ATOM 652 C CA . GLU A 1 94 ? -13.027 16.823 9.674 1.00 56.91 94 GLU A CA 1
ATOM 653 C C . GLU A 1 94 ? -12.895 16.580 11.175 1.00 56.91 94 GLU A C 1
ATOM 655 O O . GLU A 1 94 ? -11.796 16.298 11.679 1.00 56.91 94 GLU A O 1
ATOM 660 N N . ASP A 1 95 ? -14.012 16.755 11.883 1.00 61.81 95 ASP A N 1
ATOM 661 C CA . ASP A 1 95 ? -14.157 16.359 13.278 1.00 61.81 95 ASP A CA 1
ATOM 662 C C . ASP A 1 95 ? -13.609 14.935 13.460 1.00 61.81 95 ASP A C 1
ATOM 664 O O . ASP A 1 95 ? -13.886 14.023 12.673 1.00 61.81 95 ASP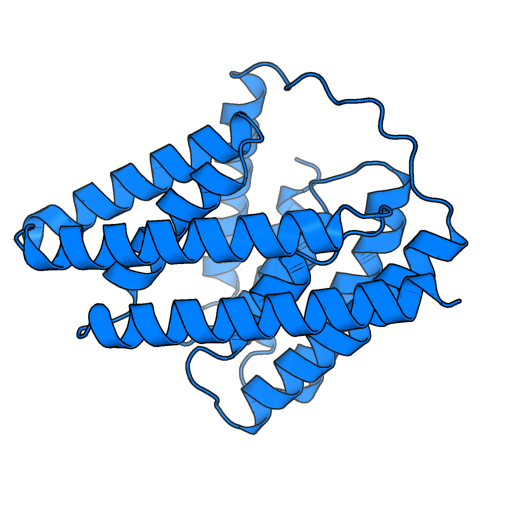 A O 1
ATOM 668 N N . GLY A 1 96 ? -12.777 14.750 14.487 1.00 74.88 96 GLY A N 1
ATOM 669 C CA . GLY A 1 96 ? -12.166 13.457 14.781 1.00 74.88 96 GLY A CA 1
ATOM 670 C C . GLY A 1 96 ? -13.222 12.363 14.971 1.00 74.88 96 GLY A C 1
ATOM 671 O O . GLY A 1 96 ? -14.315 12.603 15.482 1.00 74.88 96 GLY A O 1
ATOM 672 N N . VAL A 1 97 ? -12.889 11.132 14.583 1.00 84.69 97 VAL A N 1
ATOM 673 C CA . VAL A 1 97 ? -13.823 10.001 14.699 1.00 84.69 97 VAL A CA 1
ATOM 674 C C . VAL A 1 97 ? -14.080 9.660 16.168 1.00 84.69 97 VAL A C 1
ATOM 676 O O . VAL A 1 97 ? -13.150 9.603 16.976 1.00 84.69 97 VAL A O 1
ATOM 679 N N . GLU A 1 98 ? -15.336 9.353 16.498 1.00 89.75 98 GLU A N 1
ATOM 680 C CA . GLU A 1 98 ? -15.740 8.876 17.822 1.00 89.75 98 GLU A CA 1
ATOM 681 C C . GLU A 1 98 ? -14.873 7.683 18.288 1.00 89.75 98 GLU A C 1
ATOM 683 O O . GLU A 1 98 ? -14.673 6.731 17.519 1.00 89.75 98 GLU A O 1
ATOM 688 N N . PRO A 1 99 ? -14.388 7.662 19.549 1.00 90.62 99 PRO A N 1
ATOM 689 C CA . PRO A 1 99 ? -13.431 6.656 20.000 1.00 90.62 99 PRO A CA 1
ATOM 690 C C . PRO A 1 99 ? -13.863 5.201 19.781 1.00 90.62 99 PRO A C 1
ATOM 692 O O . PRO A 1 99 ? -13.053 4.377 19.352 1.00 90.62 99 PRO A O 1
ATOM 695 N N . ALA A 1 100 ? -15.134 4.881 20.043 1.00 90.88 100 ALA A N 1
ATOM 696 C CA . ALA A 1 100 ? -15.669 3.531 19.872 1.00 90.88 100 ALA A CA 1
ATOM 697 C C . ALA A 1 100 ? -15.628 3.079 18.402 1.00 90.88 100 ALA A C 1
ATOM 699 O O . ALA A 1 100 ? -15.158 1.978 18.102 1.00 90.88 100 ALA A O 1
ATOM 700 N N . ARG A 1 101 ? -16.047 3.952 17.475 1.00 89.56 101 ARG A N 1
ATOM 701 C CA . ARG A 1 101 ? -16.009 3.689 16.028 1.00 89.56 101 ARG A CA 1
ATOM 702 C C . ARG A 1 101 ? -14.577 3.530 15.526 1.00 89.56 101 ARG A C 1
ATOM 704 O O . ARG A 1 101 ? -14.280 2.577 14.806 1.00 89.56 101 ARG A O 1
ATOM 711 N N . ALA A 1 102 ? -13.677 4.415 15.952 1.00 90.88 102 ALA A N 1
ATOM 712 C CA . ALA A 1 102 ? -12.270 4.384 15.566 1.00 90.88 102 ALA A CA 1
ATOM 713 C C . ALA A 1 102 ? -11.575 3.079 15.998 1.00 90.88 102 ALA A C 1
ATOM 715 O O . ALA A 1 102 ? -10.885 2.456 15.190 1.00 90.88 102 ALA A O 1
ATOM 716 N N . TRP A 1 103 ? -11.794 2.615 17.235 1.00 93.31 103 TRP A N 1
ATOM 717 C CA . TRP A 1 103 ? -11.250 1.335 17.707 1.00 93.31 103 TRP A CA 1
ATOM 718 C C . TRP A 1 103 ? -11.865 0.130 16.998 1.00 93.31 103 TRP A C 1
ATOM 720 O O . TRP A 1 103 ? -11.126 -0.762 16.581 1.00 93.31 103 TRP A O 1
ATOM 730 N N . ARG A 1 104 ? -13.189 0.113 16.799 1.00 92.88 104 ARG A N 1
ATOM 731 C CA . ARG A 1 104 ? -13.874 -0.956 16.055 1.00 92.88 104 ARG A CA 1
ATOM 732 C C . ARG A 1 104 ? -13.303 -1.100 14.643 1.00 92.88 104 ARG A C 1
ATOM 734 O O . ARG A 1 104 ? -12.974 -2.207 14.218 1.00 92.88 104 ARG A O 1
ATOM 741 N N . HIS A 1 105 ? -13.124 0.024 13.954 1.00 92.44 105 HIS A N 1
ATOM 742 C CA . HIS A 1 105 ? -12.504 0.066 12.635 1.00 92.44 105 HIS A CA 1
ATOM 743 C C . HIS A 1 105 ? -11.059 -0.444 12.663 1.00 92.44 105 HIS A C 1
ATOM 745 O O . HIS A 1 105 ? -10.703 -1.317 11.874 1.00 92.44 105 HIS A O 1
ATOM 751 N N . ALA A 1 106 ? -10.228 0.063 13.577 1.00 93.88 106 ALA A N 1
ATOM 752 C CA . ALA A 1 106 ? -8.816 -0.305 13.647 1.00 93.88 106 ALA A CA 1
ATOM 753 C C . ALA A 1 106 ? -8.605 -1.794 13.976 1.00 93.88 106 ALA A C 1
ATOM 755 O O . ALA A 1 106 ? -7.699 -2.417 13.424 1.00 93.88 106 ALA A O 1
ATOM 756 N N . ILE A 1 107 ? -9.463 -2.386 14.814 1.00 95.88 107 ILE A N 1
ATOM 757 C CA . ILE A 1 107 ? -9.451 -3.827 15.111 1.00 95.88 107 ILE A CA 1
ATOM 758 C C . ILE A 1 107 ? -9.827 -4.637 13.866 1.00 95.88 107 ILE A C 1
ATOM 760 O O . ILE A 1 107 ? -9.110 -5.571 13.510 1.00 95.88 107 ILE A O 1
ATOM 764 N N . ALA A 1 108 ? -10.910 -4.269 13.173 1.00 95.25 108 ALA A N 1
ATOM 765 C CA . ALA A 1 108 ? -11.328 -4.949 11.945 1.00 95.25 108 ALA A CA 1
ATOM 766 C C . ALA A 1 108 ? -10.256 -4.851 10.846 1.00 95.25 108 ALA A C 1
ATOM 768 O O . ALA A 1 108 ? -9.940 -5.842 10.187 1.00 95.25 108 ALA A O 1
ATOM 769 N N . MET A 1 109 ? -9.642 -3.676 10.700 1.00 95.19 109 MET A N 1
ATOM 770 C CA . MET A 1 109 ? -8.511 -3.447 9.806 1.00 95.19 109 MET A CA 1
ATOM 771 C C . MET A 1 109 ? -7.308 -4.310 10.193 1.00 95.19 109 MET A C 1
ATOM 773 O O . MET A 1 109 ? -6.746 -4.982 9.333 1.00 95.19 109 MET A O 1
ATOM 777 N N . GLY A 1 110 ? -6.937 -4.343 11.475 1.00 96.69 110 GLY A N 1
ATOM 778 C CA . GLY A 1 110 ? -5.835 -5.166 11.971 1.00 96.69 110 GLY A CA 1
ATOM 779 C C . GLY A 1 110 ? -6.052 -6.654 11.717 1.00 96.69 110 GLY A C 1
ATOM 780 O O . GLY A 1 110 ? -5.140 -7.325 11.238 1.00 96.69 110 GLY A O 1
ATOM 781 N N . ALA A 1 111 ? -7.268 -7.154 11.944 1.00 97.69 111 ALA A N 1
ATOM 782 C CA . ALA A 1 111 ? -7.631 -8.534 11.643 1.00 97.69 111 ALA A CA 1
ATOM 783 C C . ALA A 1 111 ? -7.541 -8.832 10.137 1.00 97.69 111 ALA A C 1
ATOM 785 O O . ALA A 1 111 ? -6.891 -9.798 9.741 1.00 97.69 111 ALA A O 1
ATOM 786 N N . ALA A 1 112 ? -8.135 -7.989 9.288 1.00 97.25 112 ALA A N 1
ATOM 787 C CA . ALA A 1 112 ? -8.157 -8.202 7.842 1.00 97.25 112 ALA A CA 1
ATOM 788 C C . ALA A 1 112 ? -6.760 -8.115 7.208 1.00 97.25 112 ALA A C 1
ATOM 790 O O . ALA A 1 112 ? -6.365 -8.989 6.431 1.00 97.25 112 ALA A O 1
ATOM 791 N N . VAL A 1 113 ? -5.991 -7.076 7.545 1.00 97.62 113 VAL A N 1
ATOM 792 C CA . VAL A 1 113 ? -4.639 -6.869 7.009 1.00 97.62 113 VAL A CA 1
ATOM 793 C C . VAL A 1 113 ? -3.683 -7.920 7.570 1.00 97.62 113 VAL A C 1
ATOM 795 O O . VAL A 1 113 ? -2.923 -8.505 6.802 1.00 97.62 113 VAL A O 1
ATOM 798 N N . GLY A 1 114 ? -3.747 -8.213 8.873 1.00 97.75 114 GLY A N 1
ATOM 799 C CA . GLY A 1 114 ? -2.933 -9.248 9.510 1.00 97.75 114 GLY A CA 1
ATOM 800 C C . GLY A 1 114 ? -3.180 -10.630 8.905 1.00 97.75 114 GLY A C 1
ATOM 801 O O . GLY A 1 114 ? -2.226 -11.300 8.519 1.00 97.75 114 GLY A O 1
ATOM 802 N N . LEU A 1 115 ? -4.445 -11.027 8.727 1.00 97.94 115 LEU A N 1
ATOM 803 C CA . LEU A 1 115 ? -4.799 -12.297 8.084 1.00 97.94 115 LEU A CA 1
ATOM 804 C C . LEU A 1 115 ? -4.314 -12.355 6.631 1.00 97.94 115 LEU A C 1
ATOM 806 O O . LEU A 1 115 ? -3.794 -13.380 6.198 1.00 97.94 115 LEU A O 1
ATOM 810 N N . THR A 1 116 ? -4.437 -11.248 5.894 1.00 97.62 116 THR A N 1
ATOM 811 C CA . THR A 1 116 ? -3.930 -11.157 4.518 1.00 97.62 116 THR A CA 1
ATOM 812 C C . THR A 1 116 ? -2.413 -11.345 4.483 1.00 97.62 116 THR A C 1
ATOM 814 O O . THR A 1 116 ? -1.922 -12.151 3.702 1.00 97.62 116 THR A O 1
ATOM 817 N N . VAL A 1 117 ? -1.662 -10.652 5.346 1.00 97.81 117 VAL A N 1
ATOM 818 C CA . VAL A 1 117 ? -0.197 -10.788 5.442 1.00 97.81 117 VAL A CA 1
ATOM 819 C C . VAL A 1 117 ? 0.202 -12.208 5.840 1.00 97.81 117 VAL A C 1
ATOM 821 O O . VAL A 1 117 ? 1.117 -12.768 5.241 1.00 97.81 117 VAL A O 1
ATOM 824 N N . TYR A 1 118 ? -0.508 -12.815 6.794 1.00 97.69 118 TYR A N 1
ATOM 825 C CA . TYR A 1 118 ? -0.264 -14.198 7.197 1.00 97.69 118 TYR A CA 1
ATOM 826 C C . TYR A 1 118 ? -0.452 -15.166 6.026 1.00 97.69 118 TYR A C 1
ATOM 828 O O . TYR A 1 118 ? 0.432 -15.972 5.754 1.00 97.69 118 TYR A O 1
ATOM 836 N N . ALA A 1 119 ? -1.569 -15.054 5.300 1.00 96.75 119 ALA A N 1
ATOM 837 C CA . ALA A 1 119 ? -1.865 -15.903 4.150 1.00 96.75 119 ALA A CA 1
ATOM 838 C C . ALA A 1 119 ? -0.847 -15.714 3.015 1.00 96.75 119 ALA A C 1
ATOM 840 O O . ALA A 1 119 ? -0.377 -16.696 2.448 1.00 96.75 119 ALA A O 1
ATOM 841 N N . VAL A 1 120 ? -0.467 -14.468 2.715 1.00 95.25 120 VAL A N 1
ATOM 842 C CA . VAL A 1 120 ? 0.548 -14.155 1.696 1.00 95.25 120 VAL A CA 1
ATOM 843 C C . VAL A 1 120 ? 1.897 -14.772 2.057 1.00 95.25 120 VAL A C 1
ATOM 845 O O . VAL A 1 120 ? 2.517 -15.384 1.194 1.00 95.25 120 VAL A O 1
ATOM 848 N N . GLY A 1 121 ? 2.328 -14.648 3.315 1.00 93.88 121 GLY A N 1
ATOM 849 C CA . GLY A 1 121 ? 3.592 -15.221 3.779 1.00 93.88 121 GLY A CA 1
ATOM 850 C C . GLY A 1 121 ? 3.570 -16.745 3.918 1.00 93.88 121 GLY A C 1
ATOM 851 O O . GLY A 1 121 ? 4.602 -17.375 3.756 1.00 93.88 121 GLY A O 1
ATOM 852 N N . LEU A 1 122 ? 2.417 -17.351 4.213 1.00 95.00 122 LEU A N 1
ATOM 853 C CA . LEU A 1 122 ? 2.282 -18.808 4.318 1.00 95.00 122 LEU A CA 1
ATOM 854 C C . LEU A 1 122 ? 2.271 -19.492 2.944 1.00 95.00 122 LEU A C 1
ATOM 856 O O . LEU A 1 122 ? 2.757 -20.610 2.811 1.00 95.00 122 LEU A O 1
ATOM 860 N N . LEU A 1 123 ? 1.676 -18.838 1.945 1.00 93.81 123 LEU A N 1
ATOM 861 C CA . LEU A 1 123 ? 1.528 -19.365 0.586 1.00 93.81 123 LEU A CA 1
ATOM 862 C C . LEU A 1 123 ? 2.660 -18.931 -0.355 1.00 93.81 123 LEU A C 1
ATOM 864 O O . LEU A 1 123 ? 2.609 -19.269 -1.536 1.00 93.81 123 LEU A O 1
ATOM 868 N N . ASP A 1 124 ? 3.615 -18.133 0.137 1.00 90.00 124 ASP A N 1
ATOM 869 C CA . ASP A 1 124 ? 4.624 -17.436 -0.671 1.00 90.00 124 ASP A CA 1
ATOM 870 C C . ASP A 1 124 ? 4.012 -16.756 -1.909 1.00 90.00 124 ASP A C 1
ATOM 872 O O . ASP A 1 124 ? 4.578 -16.774 -3.001 1.00 90.00 124 ASP A O 1
ATOM 876 N N . TRP A 1 125 ? 2.814 -16.175 -1.751 1.00 89.88 125 TRP A N 1
ATOM 877 C CA . TRP A 1 125 ? 1.999 -15.717 -2.877 1.00 89.88 125 TRP A CA 1
ATOM 878 C C . TRP A 1 125 ? 2.655 -14.501 -3.548 1.00 89.88 125 TRP A C 1
ATOM 880 O O . TRP A 1 125 ? 2.648 -13.408 -2.959 1.00 89.88 125 TRP A O 1
ATOM 890 N N . PRO A 1 126 ? 3.169 -14.630 -4.792 1.00 87.62 126 PRO A N 1
ATOM 891 C CA . PRO A 1 126 ? 3.809 -13.511 -5.469 1.00 87.62 126 PRO A CA 1
ATOM 892 C C . PRO A 1 126 ? 2.864 -12.314 -5.559 1.00 87.62 126 PRO A C 1
ATOM 894 O O . PRO A 1 126 ? 1.697 -12.450 -5.919 1.00 87.62 126 PRO A O 1
ATOM 897 N N . HIS A 1 127 ? 3.364 -11.139 -5.177 1.00 91.69 127 HIS A N 1
ATOM 898 C CA . HIS A 1 127 ? 2.631 -9.867 -5.191 1.00 91.69 127 HIS A CA 1
ATOM 899 C C . HIS A 1 127 ? 1.329 -9.806 -4.366 1.00 91.69 127 HIS A C 1
ATOM 901 O O . HIS A 1 127 ? 0.680 -8.757 -4.340 1.00 91.69 127 HIS A O 1
ATOM 907 N N . GLY A 1 128 ? 0.980 -10.846 -3.597 1.00 92.62 128 GLY A N 1
ATOM 908 C CA . GLY A 1 128 ? -0.241 -10.883 -2.780 1.00 92.62 128 GLY A CA 1
ATOM 909 C C . GLY A 1 128 ? -0.309 -9.769 -1.723 1.00 92.62 128 GLY A C 1
ATOM 910 O O . GLY A 1 128 ? -1.389 -9.325 -1.327 1.00 92.62 128 GLY A O 1
ATOM 911 N N . TYR A 1 129 ? 0.845 -9.208 -1.345 1.00 93.38 129 TYR A N 1
ATOM 912 C CA . TYR A 1 129 ? 0.957 -8.031 -0.476 1.00 93.38 129 TYR A CA 1
ATOM 913 C C . TYR A 1 129 ? 0.250 -6.780 -1.026 1.00 93.38 129 TYR A C 1
ATOM 915 O O . TYR A 1 129 ? -0.026 -5.840 -0.278 1.00 93.38 129 TYR A O 1
ATOM 923 N N . TRP A 1 130 ? -0.093 -6.743 -2.316 1.00 96.12 130 TRP A N 1
ATOM 924 C CA . TRP A 1 130 ? -0.912 -5.680 -2.897 1.00 96.12 130 TRP A CA 1
ATOM 925 C C . TRP A 1 130 ? -2.352 -5.669 -2.391 1.00 96.12 130 TRP A C 1
ATOM 927 O O . TRP A 1 130 ? -2.942 -4.586 -2.326 1.00 96.12 130 TRP A O 1
ATOM 937 N N . ILE A 1 131 ? -2.895 -6.820 -1.980 1.00 97.19 131 ILE A N 1
ATOM 938 C CA . ILE A 1 131 ? -4.191 -6.886 -1.294 1.00 97.19 131 ILE A CA 1
ATOM 939 C C . ILE A 1 131 ? -4.070 -6.153 0.045 1.00 97.19 131 ILE A C 1
ATOM 941 O O . ILE A 1 131 ? -4.828 -5.219 0.298 1.00 97.19 131 ILE A O 1
ATOM 945 N N . ALA A 1 132 ? -3.059 -6.500 0.852 1.00 96.56 132 ALA A N 1
ATOM 946 C CA . ALA A 1 132 ? -2.811 -5.874 2.151 1.00 96.56 132 ALA A CA 1
ATOM 947 C C . ALA A 1 132 ? -2.583 -4.358 2.022 1.00 96.56 132 ALA A C 1
ATOM 949 O O . ALA A 1 132 ? -3.221 -3.579 2.725 1.00 96.56 132 ALA A O 1
ATOM 950 N N . LEU A 1 133 ? -1.761 -3.926 1.058 1.00 95.38 133 LEU A N 1
ATOM 951 C CA . LEU A 1 133 ? -1.558 -2.506 0.748 1.00 95.38 133 LEU A CA 1
ATOM 952 C C . LEU A 1 133 ? -2.859 -1.801 0.335 1.00 95.38 133 LEU A C 1
ATOM 954 O O . LEU A 1 133 ? -3.050 -0.620 0.612 1.00 95.38 133 LEU A O 1
ATOM 958 N N . THR A 1 134 ? -3.742 -2.481 -0.391 1.00 95.88 134 THR A N 1
ATOM 959 C CA . THR A 1 134 ? -5.015 -1.883 -0.804 1.00 95.88 134 THR A CA 1
ATOM 960 C C . THR A 1 134 ? -5.944 -1.733 0.392 1.00 95.88 134 THR A C 1
ATOM 962 O O . THR A 1 134 ? -6.489 -0.648 0.577 1.00 95.88 134 THR A O 1
ATOM 965 N N . LEU A 1 135 ? -6.048 -2.753 1.250 1.00 96.00 135 LEU A N 1
ATOM 966 C CA . LEU A 1 135 ? -6.805 -2.678 2.500 1.00 96.00 135 LEU A CA 1
ATOM 967 C C . LEU A 1 135 ? -6.345 -1.500 3.364 1.00 96.00 135 LEU A C 1
ATOM 969 O O . LEU A 1 135 ? -7.178 -0.699 3.780 1.00 96.00 135 LEU A O 1
ATOM 973 N N . THR A 1 136 ? -5.035 -1.339 3.580 1.00 94.25 136 THR A N 1
ATOM 974 C CA . THR A 1 136 ? -4.510 -0.267 4.444 1.00 94.25 136 THR A CA 1
ATOM 975 C C . THR A 1 136 ? -4.779 1.137 3.897 1.00 94.25 136 THR A C 1
ATOM 977 O O . THR A 1 136 ? -4.916 2.100 4.653 1.00 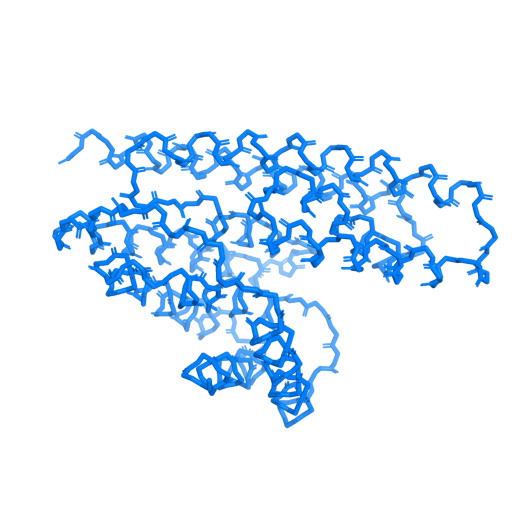94.25 136 THR A O 1
ATOM 980 N N . VAL A 1 137 ? -4.849 1.280 2.573 1.00 91.44 137 VAL A N 1
ATOM 981 C CA . VAL A 1 137 ? -5.056 2.574 1.909 1.00 91.44 137 VAL A CA 1
ATOM 982 C C . VAL A 1 137 ? -6.538 2.920 1.754 1.00 91.44 137 VAL A C 1
ATOM 984 O O . VAL A 1 137 ? -6.881 4.103 1.728 1.00 91.44 137 VAL A O 1
ATOM 987 N N . VAL A 1 138 ? -7.400 1.917 1.609 1.00 91.69 138 VAL A N 1
ATOM 988 C CA . VAL A 1 138 ? -8.808 2.102 1.247 1.00 91.69 138 VAL A CA 1
ATOM 989 C C . VAL A 1 138 ? -9.731 2.068 2.455 1.00 91.69 138 VAL A C 1
ATOM 991 O O . VAL A 1 138 ? -10.672 2.857 2.491 1.00 91.69 138 VAL A O 1
ATOM 994 N N . LEU A 1 139 ? -9.454 1.218 3.450 1.00 90.94 139 LEU A N 1
ATOM 995 C CA . LEU A 1 139 ? -10.205 1.233 4.701 1.00 90.94 139 LEU A CA 1
ATOM 996 C C . LEU A 1 139 ? -10.017 2.595 5.377 1.00 90.94 139 LEU A C 1
ATOM 998 O O . LEU A 1 139 ? -8.897 3.042 5.661 1.00 90.94 139 LEU A O 1
ATOM 1002 N N . ARG A 1 140 ? -11.142 3.280 5.569 1.00 87.06 140 ARG A N 1
ATOM 1003 C CA . ARG A 1 140 ? -11.244 4.567 6.247 1.00 87.06 140 ARG A CA 1
ATOM 1004 C C . ARG A 1 140 ? -12.333 4.484 7.319 1.00 87.06 140 ARG A C 1
ATOM 1006 O O . ARG A 1 140 ? -13.368 3.873 7.062 1.00 87.06 140 ARG A O 1
ATOM 1013 N N . PRO A 1 141 ? -12.114 5.076 8.504 1.00 81.00 141 PRO A N 1
ATOM 1014 C CA . PRO A 1 141 ? -13.056 5.002 9.623 1.00 81.00 141 PRO A CA 1
ATOM 1015 C C . PRO A 1 141 ? -14.240 5.971 9.507 1.00 81.00 141 PRO A C 1
ATOM 1017 O O . PRO A 1 141 ? -15.052 6.033 10.423 1.00 81.00 141 PRO A O 1
ATOM 1020 N N . PHE A 1 142 ? -14.319 6.729 8.414 1.00 75.25 142 PHE A N 1
ATOM 1021 C CA . PHE A 1 142 ? -15.394 7.670 8.132 1.00 75.25 142 PHE A CA 1
ATOM 1022 C C . PHE A 1 142 ? -16.458 7.016 7.250 1.00 75.25 142 PHE A C 1
ATOM 1024 O O . PHE A 1 142 ? -16.128 6.257 6.329 1.00 75.25 142 PHE A O 1
ATOM 1031 N N . ASP A 1 143 ? -17.717 7.342 7.531 1.00 64.12 143 ASP A N 1
ATOM 1032 C CA . ASP A 1 143 ? -18.876 6.820 6.812 1.00 64.12 143 ASP A CA 1
ATOM 1033 C C . ASP A 1 143 ? -18.763 7.169 5.307 1.00 64.12 143 ASP A C 1
ATOM 1035 O O . ASP A 1 143 ? -18.276 8.236 4.931 1.00 64.12 143 ASP A O 1
ATOM 1039 N N . ASP A 1 144 ? -19.101 6.209 4.438 1.00 68.81 144 ASP A N 1
ATOM 1040 C CA . ASP A 1 144 ? -19.039 6.243 2.960 1.00 68.81 144 ASP A CA 1
ATOM 1041 C C . ASP A 1 144 ? -17.673 6.488 2.282 1.00 68.81 144 ASP A C 1
ATOM 1043 O O . ASP A 1 144 ? -17.498 6.174 1.095 1.00 68.81 144 ASP A O 1
ATOM 1047 N N . GLN A 1 145 ? -16.648 6.927 3.016 1.00 82.56 145 GLN A N 1
ATOM 1048 C CA . GLN A 1 145 ? -15.328 7.191 2.437 1.00 82.56 145 GLN A CA 1
ATOM 1049 C C . GLN A 1 145 ? -14.631 5.916 1.949 1.00 82.56 145 GLN A C 1
ATOM 1051 O O . GLN A 1 145 ? -13.908 5.964 0.954 1.00 82.56 145 GLN A O 1
ATOM 1056 N N . THR A 1 146 ? -14.850 4.761 2.591 1.00 87.94 146 THR A N 1
ATOM 1057 C CA . THR A 1 146 ? -14.204 3.503 2.166 1.00 87.94 146 THR A CA 1
ATOM 1058 C C . THR A 1 146 ? -14.639 3.093 0.757 1.00 87.94 146 THR A C 1
ATOM 1060 O O . THR A 1 146 ? -13.789 2.776 -0.073 1.00 87.94 146 THR A O 1
ATOM 1063 N N . LEU A 1 147 ? -15.939 3.140 0.442 1.00 88.62 147 LEU A N 1
ATOM 1064 C CA . LEU A 1 147 ? -16.445 2.758 -0.884 1.00 88.62 147 LEU A CA 1
ATOM 1065 C C . LEU A 1 147 ? -15.983 3.735 -1.966 1.00 88.62 147 LEU A C 1
ATOM 1067 O O . LEU A 1 147 ? -15.530 3.314 -3.035 1.00 88.62 147 LEU A O 1
ATOM 1071 N N . GLN A 1 148 ? -16.028 5.038 -1.680 1.00 90.44 148 GLN A N 1
ATOM 1072 C CA . GLN A 1 148 ? -15.500 6.048 -2.592 1.00 90.44 148 GLN A CA 1
ATOM 1073 C C . GLN A 1 148 ? -14.000 5.826 -2.843 1.00 90.44 148 GLN A C 1
ATOM 1075 O O . GLN A 1 148 ? -13.547 5.827 -3.991 1.00 90.44 148 GLN A O 1
ATOM 1080 N N . ARG A 1 149 ? -13.225 5.566 -1.784 1.00 90.75 149 ARG A N 1
ATOM 1081 C CA . ARG A 1 149 ? -11.784 5.308 -1.870 1.00 90.75 149 ARG A CA 1
ATOM 1082 C C . ARG A 1 149 ? -11.472 4.012 -2.617 1.00 90.75 149 ARG A C 1
ATOM 1084 O O . ARG A 1 149 ? -10.505 3.998 -3.382 1.00 90.75 149 ARG A O 1
ATOM 1091 N N . SER A 1 150 ? -12.286 2.965 -2.450 1.00 93.56 150 SER A N 1
ATOM 1092 C CA . SER A 1 150 ? -12.209 1.711 -3.214 1.00 93.56 150 SER A CA 1
ATOM 1093 C C . SER A 1 150 ? -12.305 1.997 -4.707 1.00 93.56 150 SER A C 1
ATOM 1095 O O . SER A 1 150 ? -11.420 1.607 -5.469 1.00 93.56 150 SER A O 1
ATOM 1097 N N . TRP A 1 151 ? -13.328 2.748 -5.121 1.00 94.56 151 TRP A N 1
ATOM 1098 C CA . TRP A 1 151 ? -13.531 3.103 -6.525 1.00 94.56 151 TRP A CA 1
ATOM 1099 C C . TRP A 1 151 ? -12.395 3.948 -7.087 1.00 94.56 151 TRP A C 1
ATOM 1101 O O . TRP A 1 151 ? -11.847 3.621 -8.140 1.00 94.56 151 TRP A O 1
ATOM 1111 N N . GLN A 1 152 ? -11.978 4.988 -6.363 1.00 94.62 152 GLN A N 1
ATOM 1112 C CA . GLN A 1 152 ? -10.841 5.820 -6.759 1.00 94.62 152 GLN A CA 1
ATOM 1113 C C . GLN A 1 152 ? -9.556 4.993 -6.918 1.00 94.62 152 GLN A C 1
ATOM 1115 O O . GLN A 1 152 ? -8.785 5.208 -7.854 1.00 94.62 152 GLN A O 1
ATOM 1120 N N . ARG A 1 153 ? -9.325 4.022 -6.024 1.00 94.94 153 ARG A N 1
ATOM 1121 C CA . ARG A 1 153 ? -8.150 3.145 -6.055 1.00 94.94 153 ARG A CA 1
ATOM 1122 C C . ARG A 1 153 ? -8.175 2.202 -7.253 1.00 94.94 153 ARG A C 1
ATOM 1124 O O . ARG A 1 153 ? -7.148 2.064 -7.919 1.00 94.94 153 ARG A O 1
ATOM 1131 N N . VAL A 1 154 ? -9.319 1.584 -7.539 1.00 97.00 154 VAL A N 1
ATOM 1132 C CA . VAL A 1 154 ? -9.490 0.689 -8.692 1.00 97.00 154 VAL A CA 1
ATOM 1133 C C . VAL A 1 154 ? -9.319 1.465 -9.996 1.00 97.00 154 VAL A C 1
ATOM 1135 O O . VAL A 1 154 ? -8.456 1.109 -10.795 1.00 97.00 154 VAL A O 1
ATOM 1138 N N . LEU A 1 155 ? -10.051 2.568 -10.183 1.00 96.75 155 LEU A N 1
ATOM 1139 C CA . LEU A 1 155 ? -9.978 3.377 -11.405 1.00 96.75 155 LEU A CA 1
ATOM 1140 C C . LEU A 1 155 ? -8.581 3.965 -11.624 1.00 96.75 155 LEU A C 1
ATOM 1142 O O . LEU A 1 155 ? -8.045 3.887 -12.728 1.00 96.75 155 LEU A O 1
ATOM 1146 N N . GLY A 1 156 ? -7.956 4.488 -10.565 1.00 95.94 156 GLY A N 1
ATOM 1147 C CA . GLY A 1 156 ? -6.593 5.005 -10.643 1.00 95.94 156 GLY A CA 1
ATOM 1148 C C . GLY A 1 156 ? -5.577 3.920 -11.000 1.00 95.94 156 GLY A C 1
ATOM 1149 O O . GLY A 1 156 ? -4.663 4.161 -11.784 1.00 95.94 156 GLY A O 1
ATOM 1150 N N . THR A 1 157 ? -5.750 2.702 -10.478 1.00 96.75 157 THR A N 1
ATOM 1151 C CA . THR A 1 157 ? -4.860 1.576 -10.800 1.00 96.75 157 THR A CA 1
ATOM 1152 C C . THR A 1 157 ? -5.051 1.107 -12.233 1.00 96.75 157 THR A C 1
ATOM 1154 O O . THR A 1 157 ? -4.060 0.860 -12.907 1.00 96.75 157 THR A O 1
ATOM 1157 N N . ILE A 1 158 ? -6.289 1.038 -12.730 1.00 97.06 158 ILE A N 1
ATOM 1158 C CA . ILE A 1 158 ? -6.568 0.704 -14.134 1.00 97.06 158 ILE A CA 1
ATOM 1159 C C . ILE A 1 158 ? -5.924 1.743 -15.058 1.00 97.06 158 ILE A C 1
ATOM 1161 O O . ILE A 1 158 ? -5.184 1.373 -15.967 1.00 97.06 158 ILE A O 1
ATOM 1165 N N . GLY A 1 159 ? -6.130 3.038 -14.794 1.00 96.88 159 GLY A N 1
ATOM 1166 C CA . GLY A 1 159 ? -5.511 4.113 -15.575 1.00 96.88 159 GLY A CA 1
ATOM 1167 C C . GLY A 1 159 ? -3.981 4.056 -15.545 1.00 96.88 159 GLY A C 1
ATOM 1168 O O . GLY A 1 159 ? -3.330 4.177 -16.580 1.00 96.88 159 GLY A O 1
ATOM 1169 N N . GLY A 1 160 ? -3.401 3.795 -14.374 1.00 96.50 160 GLY A N 1
ATOM 1170 C CA . GLY A 1 160 ? -1.960 3.636 -14.221 1.00 96.50 160 GLY A CA 1
ATOM 1171 C C . GLY A 1 160 ? -1.401 2.364 -14.869 1.00 96.50 160 GLY A C 1
ATOM 1172 O O . GLY A 1 160 ? -0.300 2.393 -15.403 1.00 96.50 160 GLY A O 1
ATOM 1173 N N . VAL A 1 161 ? -2.152 1.261 -14.888 1.00 96.00 161 VAL A N 1
ATOM 1174 C CA . VAL A 1 161 ? -1.796 0.036 -15.622 1.00 96.00 161 VAL A CA 1
ATOM 1175 C C . VAL A 1 161 ? -1.768 0.299 -17.124 1.00 96.00 161 VAL A C 1
ATOM 1177 O O . VAL A 1 161 ? -0.786 -0.047 -17.777 1.00 96.00 161 VAL A O 1
ATOM 1180 N N . VAL A 1 162 ? -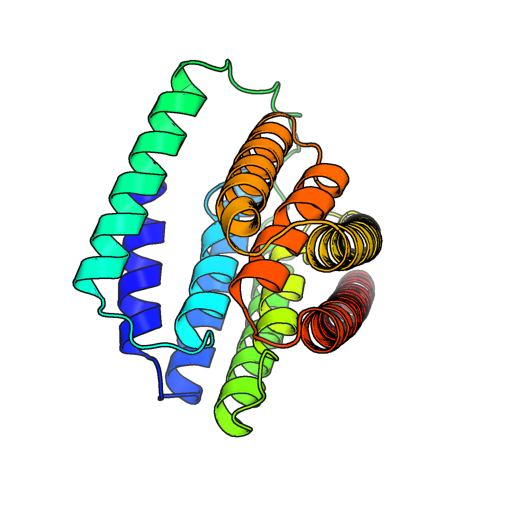2.799 0.951 -17.667 1.00 96.56 162 VAL A N 1
ATOM 1181 C CA . VAL A 1 162 ? -2.839 1.329 -19.088 1.00 96.56 162 VAL A CA 1
ATOM 1182 C C . VAL A 1 162 ? -1.640 2.212 -19.429 1.00 96.56 162 VAL A C 1
ATOM 1184 O O . VAL A 1 162 ? -0.923 1.930 -20.388 1.00 96.56 162 VAL A O 1
ATOM 1187 N N . LEU A 1 163 ? -1.366 3.225 -18.603 1.00 96.44 163 LEU A N 1
ATOM 1188 C CA . LEU A 1 163 ? -0.202 4.090 -18.769 1.00 96.44 163 LEU A CA 1
ATOM 1189 C C . LEU A 1 163 ? 1.112 3.294 -18.726 1.00 96.44 163 LEU A C 1
ATOM 1191 O O . LEU A 1 163 ? 1.965 3.491 -19.585 1.00 96.44 163 LEU A O 1
ATOM 1195 N N . ALA A 1 164 ? 1.270 2.362 -17.783 1.00 94.94 164 ALA A N 1
ATOM 1196 C CA . ALA A 1 164 ? 2.462 1.525 -17.670 1.00 94.94 164 ALA A CA 1
ATOM 1197 C C . ALA A 1 164 ? 2.703 0.682 -18.928 1.00 94.94 164 ALA A C 1
ATOM 1199 O O . ALA A 1 164 ? 3.824 0.637 -19.430 1.00 94.94 164 ALA A O 1
ATOM 1200 N N . VAL A 1 165 ? 1.654 0.044 -19.456 1.00 93.88 165 VAL A N 1
ATOM 1201 C CA . VAL A 1 165 ? 1.736 -0.788 -20.664 1.00 93.88 165 VAL A CA 1
ATOM 1202 C C . VAL A 1 165 ? 2.092 0.057 -21.886 1.00 93.88 165 VAL A C 1
ATOM 1204 O O . VAL A 1 165 ? 2.961 -0.334 -22.661 1.00 93.88 165 VAL A O 1
ATOM 1207 N N . VAL A 1 166 ? 1.483 1.237 -22.038 1.00 94.94 166 VAL A N 1
ATOM 1208 C CA . VAL A 1 166 ? 1.806 2.165 -23.134 1.00 94.94 166 VAL A CA 1
ATOM 1209 C C . VAL A 1 166 ? 3.257 2.637 -23.041 1.00 94.94 166 VAL A C 1
ATOM 1211 O O . VAL A 1 166 ? 3.981 2.584 -24.033 1.00 94.94 166 VAL A O 1
ATOM 1214 N N . LEU A 1 167 ? 3.710 3.054 -21.855 1.00 94.38 167 LEU A N 1
ATOM 1215 C CA . LEU A 1 167 ? 5.096 3.480 -21.647 1.00 94.38 167 LEU A CA 1
ATOM 1216 C C . LEU A 1 167 ? 6.080 2.343 -21.938 1.00 94.38 167 LEU A C 1
ATOM 1218 O O . LEU A 1 167 ? 7.077 2.577 -22.612 1.00 94.38 167 LEU A O 1
ATOM 1222 N N . ALA A 1 168 ? 5.786 1.118 -21.495 1.00 92.12 168 ALA A N 1
ATOM 1223 C CA . ALA A 1 168 ? 6.616 -0.054 -21.767 1.00 92.12 168 ALA A CA 1
ATOM 1224 C C . ALA A 1 168 ? 6.682 -0.412 -23.262 1.00 92.12 168 ALA A C 1
ATOM 1226 O O . ALA A 1 168 ? 7.711 -0.891 -23.726 1.00 92.12 168 ALA A O 1
ATOM 1227 N N . ALA A 1 169 ? 5.597 -0.194 -24.010 1.00 92.31 169 ALA A N 1
ATOM 1228 C CA . ALA A 1 169 ? 5.534 -0.503 -25.436 1.00 92.31 169 ALA A CA 1
ATOM 1229 C C . ALA A 1 169 ? 6.245 0.542 -26.313 1.00 92.31 169 ALA A C 1
ATOM 1231 O O . ALA A 1 169 ? 6.770 0.199 -27.370 1.00 92.31 169 ALA A O 1
ATOM 1232 N N . VAL A 1 170 ? 6.231 1.813 -25.901 1.00 94.75 170 VAL A N 1
ATOM 1233 C CA . VAL A 1 170 ? 6.718 2.935 -26.722 1.00 94.75 170 VAL A CA 1
ATOM 1234 C C . VAL A 1 170 ? 8.139 3.358 -26.351 1.00 94.75 170 VAL A C 1
ATOM 1236 O O . VAL A 1 170 ? 8.890 3.803 -27.221 1.00 94.75 170 VAL A O 1
ATOM 1239 N N . LEU A 1 171 ? 8.525 3.260 -25.076 1.00 93.38 171 LEU A N 1
ATOM 1240 C CA . LEU A 1 171 ? 9.821 3.756 -24.626 1.00 93.38 171 LEU A CA 1
ATOM 1241 C C . LEU A 1 171 ? 10.937 2.725 -24.829 1.00 93.38 171 LEU A C 1
ATOM 1243 O O . LEU A 1 171 ? 10.779 1.556 -24.478 1.00 93.38 171 LEU A O 1
ATOM 1247 N N . PRO A 1 172 ? 12.120 3.160 -25.294 1.00 92.50 172 PRO A N 1
ATOM 1248 C CA . PRO A 1 172 ? 13.310 2.328 -25.225 1.00 92.50 172 PRO A CA 1
ATOM 1249 C C . PRO A 1 172 ? 13.745 2.139 -23.764 1.00 92.50 172 PRO A C 1
ATOM 1251 O O . PRO A 1 172 ? 13.524 3.008 -22.918 1.00 92.50 172 PRO A O 1
ATOM 1254 N N . LEU A 1 173 ? 14.445 1.037 -23.475 1.00 88.31 173 LEU A N 1
ATOM 1255 C CA . LEU A 1 173 ? 14.849 0.661 -22.112 1.00 88.31 173 LEU A CA 1
ATOM 1256 C C . LEU A 1 173 ? 15.589 1.783 -21.357 1.00 88.31 173 LEU A C 1
ATOM 1258 O O . LEU A 1 173 ? 15.331 2.006 -20.176 1.00 88.31 173 LEU A O 1
ATOM 1262 N N . TRP A 1 174 ? 16.461 2.532 -22.039 1.00 89.94 174 TRP A N 1
ATOM 1263 C CA . TRP A 1 174 ? 17.219 3.633 -21.429 1.00 89.94 174 TRP A CA 1
ATOM 1264 C C . TRP A 1 174 ? 16.332 4.803 -20.963 1.00 89.94 174 TRP A C 1
ATOM 1266 O O . TRP A 1 174 ? 16.722 5.541 -20.060 1.00 89.94 174 TRP A O 1
ATOM 1276 N N . ALA A 1 175 ? 15.135 4.965 -21.536 1.00 93.62 175 ALA A N 1
ATOM 1277 C CA . ALA A 1 175 ? 14.193 6.028 -21.186 1.00 93.62 175 ALA A CA 1
ATOM 1278 C C . ALA A 1 175 ? 13.218 5.629 -20.061 1.00 93.62 175 ALA A C 1
ATOM 1280 O O . ALA A 1 175 ? 12.591 6.501 -19.454 1.00 93.62 175 ALA A O 1
ATOM 1281 N N . VAL A 1 176 ? 13.109 4.333 -19.734 1.00 90.94 176 VAL A N 1
ATOM 1282 C CA . VAL A 1 176 ? 12.177 3.820 -18.711 1.00 90.94 176 VAL A CA 1
ATOM 1283 C C . VAL A 1 176 ? 12.458 4.435 -17.339 1.00 90.94 176 VAL A C 1
ATOM 1285 O O . VAL A 1 176 ? 11.528 4.863 -16.659 1.00 90.94 176 VAL A O 1
ATOM 1288 N N . GLY A 1 177 ? 13.730 4.561 -16.949 1.00 91.81 177 GLY A N 1
ATOM 1289 C CA . GLY A 1 177 ? 14.102 5.168 -15.665 1.00 91.81 177 GLY A CA 1
ATOM 1290 C C . GLY A 1 177 ? 13.642 6.625 -15.531 1.00 91.81 177 GLY A C 1
ATOM 1291 O O . GLY A 1 177 ? 13.122 7.017 -14.487 1.00 91.81 177 GLY A O 1
ATOM 1292 N N . ALA A 1 178 ? 13.757 7.414 -16.605 1.00 94.62 178 ALA A N 1
ATOM 1293 C CA . ALA A 1 178 ? 13.284 8.798 -16.629 1.00 94.62 178 ALA A CA 1
ATOM 1294 C C . ALA A 1 178 ? 11.751 8.879 -16.543 1.00 94.62 178 ALA A C 1
ATOM 1296 O O . ALA A 1 178 ? 11.217 9.715 -15.812 1.00 94.62 178 ALA A O 1
ATOM 1297 N N . ALA A 1 179 ? 11.038 7.979 -17.226 1.00 94.81 179 ALA A N 1
ATOM 1298 C CA . ALA A 1 179 ? 9.581 7.899 -17.147 1.00 94.81 179 ALA A CA 1
ATOM 1299 C C . ALA A 1 179 ? 9.095 7.517 -15.740 1.00 94.81 179 ALA A C 1
ATOM 1301 O O . ALA A 1 179 ? 8.157 8.128 -15.228 1.00 94.81 179 ALA A O 1
ATOM 1302 N N . VAL A 1 180 ? 9.766 6.564 -15.085 1.00 94.75 180 VAL A N 1
ATOM 1303 C CA . VAL A 1 180 ? 9.499 6.197 -13.686 1.00 94.75 180 VAL A CA 1
ATOM 1304 C C . VAL A 1 180 ? 9.743 7.385 -12.755 1.00 94.75 180 VAL A C 1
ATOM 1306 O O . VAL A 1 180 ? 8.893 7.683 -11.916 1.00 94.75 180 VAL A O 1
ATOM 1309 N N . ALA A 1 181 ? 10.857 8.104 -12.916 1.00 94.69 181 ALA A N 1
ATOM 1310 C CA . ALA A 1 181 ? 11.147 9.292 -12.114 1.00 94.69 181 ALA A CA 1
ATOM 1311 C C . ALA A 1 181 ? 10.070 10.377 -12.291 1.00 94.69 181 ALA A C 1
ATOM 1313 O O . ALA A 1 181 ? 9.569 10.908 -11.300 1.00 94.69 181 ALA A O 1
ATOM 1314 N N . ALA A 1 182 ? 9.647 10.650 -13.529 1.00 96.38 182 ALA A N 1
ATOM 1315 C CA . ALA A 1 182 ? 8.567 11.592 -13.816 1.00 96.38 182 ALA A CA 1
ATOM 1316 C C . ALA A 1 182 ? 7.239 11.160 -13.170 1.00 96.38 182 ALA A C 1
ATOM 1318 O O . ALA A 1 182 ? 6.566 11.972 -12.534 1.00 96.38 182 ALA A O 1
ATOM 1319 N N . CYS A 1 183 ? 6.890 9.874 -13.261 1.00 96.62 183 CYS A N 1
ATOM 1320 C CA . CYS A 1 183 ? 5.706 9.309 -12.616 1.00 96.62 183 CYS A CA 1
ATOM 1321 C C . CYS A 1 183 ? 5.758 9.452 -11.086 1.00 96.62 183 CYS A C 1
ATOM 1323 O O . CYS A 1 183 ? 4.771 9.851 -10.474 1.00 96.62 183 CYS A O 1
ATOM 1325 N N . LEU A 1 184 ? 6.908 9.206 -10.450 1.00 94.75 184 LEU A N 1
ATOM 1326 C CA . LEU A 1 184 ? 7.074 9.401 -9.005 1.00 94.75 184 LEU A CA 1
ATOM 1327 C C . LEU A 1 184 ? 6.951 10.873 -8.592 1.00 94.75 184 LEU A C 1
ATOM 1329 O O . LEU A 1 184 ? 6.306 11.162 -7.584 1.00 94.75 184 LEU A O 1
ATOM 1333 N N . VAL A 1 185 ? 7.511 11.804 -9.371 1.00 94.00 185 VAL A N 1
ATOM 1334 C CA . VAL A 1 185 ? 7.368 13.250 -9.124 1.00 94.00 185 VAL A CA 1
ATOM 1335 C C . VAL A 1 185 ? 5.906 13.678 -9.234 1.00 94.00 185 VAL A C 1
ATOM 1337 O O . VAL A 1 185 ? 5.412 14.385 -8.358 1.00 94.00 185 VAL A O 1
ATOM 1340 N N . LEU A 1 186 ? 5.188 13.218 -10.261 1.00 95.25 186 LEU A N 1
ATOM 1341 C CA . LEU A 1 186 ? 3.763 13.510 -10.425 1.00 95.25 186 LEU A CA 1
ATOM 1342 C C . LEU A 1 186 ? 2.925 12.882 -9.309 1.00 95.25 186 LEU A C 1
ATOM 1344 O O . LEU A 1 186 ? 2.063 13.551 -8.746 1.00 95.25 186 LEU A O 1
ATOM 1348 N N . ALA A 1 187 ? 3.204 11.633 -8.930 1.00 93.62 187 ALA A N 1
ATOM 1349 C CA . ALA A 1 187 ? 2.542 10.987 -7.801 1.00 93.62 187 ALA A CA 1
ATOM 1350 C C . ALA A 1 187 ? 2.746 11.793 -6.510 1.00 93.62 187 ALA A C 1
ATOM 1352 O O . ALA A 1 187 ? 1.784 12.022 -5.780 1.00 93.62 187 ALA A O 1
ATOM 1353 N N . LEU A 1 188 ? 3.965 12.279 -6.258 1.00 89.50 188 LEU A N 1
ATOM 1354 C CA . LEU A 1 188 ? 4.269 13.145 -5.121 1.00 89.50 188 LEU A CA 1
ATOM 1355 C C . LEU A 1 188 ? 3.523 14.486 -5.193 1.00 89.50 188 LEU A C 1
ATOM 1357 O O . LEU A 1 188 ? 2.946 14.915 -4.196 1.00 89.50 188 LEU A O 1
ATOM 1361 N N . ALA A 1 189 ? 3.482 15.127 -6.360 1.00 89.62 189 ALA A N 1
ATOM 1362 C CA . ALA A 1 189 ? 2.739 16.370 -6.551 1.00 89.62 189 ALA A CA 1
ATOM 1363 C C . ALA A 1 189 ? 1.243 16.184 -6.244 1.00 89.62 189 ALA A C 1
ATOM 1365 O O . ALA A 1 189 ? 0.661 16.975 -5.506 1.00 89.62 189 ALA A O 1
ATOM 1366 N N . TYR A 1 190 ?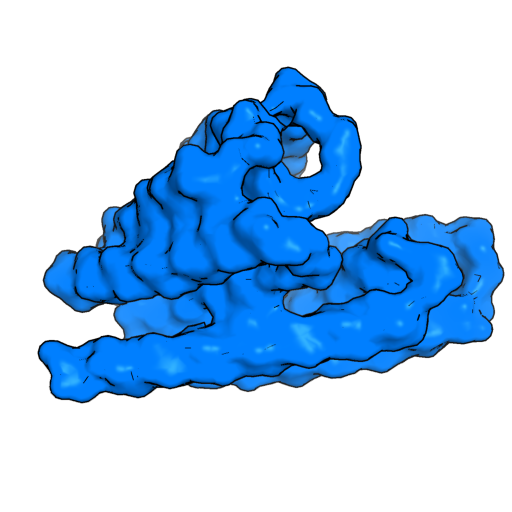 0.630 15.099 -6.727 1.00 91.06 190 TYR A N 1
ATOM 1367 C CA . TYR A 1 190 ? -0.782 14.812 -6.462 1.00 91.06 190 TYR A CA 1
ATOM 1368 C C . TYR A 1 190 ? -1.068 14.365 -5.021 1.00 91.06 190 TYR A C 1
ATOM 1370 O O . TYR A 1 190 ? -2.180 14.589 -4.548 1.00 91.06 190 TYR A O 1
ATOM 1378 N N . ILE A 1 191 ? -0.080 13.833 -4.284 1.00 86.25 191 ILE A N 1
ATOM 1379 C CA . ILE A 1 191 ? -0.185 13.682 -2.818 1.00 86.25 191 ILE A CA 1
ATOM 1380 C C . ILE A 1 191 ? -0.352 15.053 -2.161 1.00 86.25 191 ILE A C 1
ATOM 1382 O O . ILE A 1 191 ? -1.231 15.220 -1.320 1.00 86.25 191 ILE A O 1
ATOM 1386 N N . MET A 1 192 ? 0.477 16.032 -2.539 1.00 83.06 192 MET A N 1
ATOM 1387 C CA . MET A 1 192 ? 0.433 17.383 -1.962 1.00 83.06 192 MET A CA 1
ATOM 1388 C C . MET A 1 192 ? -0.854 18.131 -2.324 1.00 83.06 192 MET A C 1
ATOM 1390 O O . MET A 1 192 ? -1.353 18.907 -1.517 1.00 83.06 192 MET A O 1
ATOM 1394 N N . LEU A 1 193 ? -1.417 17.858 -3.504 1.00 85.25 193 LEU A N 1
ATOM 1395 C CA . LEU A 1 193 ? -2.701 18.410 -3.952 1.00 85.25 193 LEU A CA 1
ATOM 1396 C C . LEU A 1 193 ? -3.927 17.656 -3.405 1.00 85.25 193 LEU A C 1
ATOM 1398 O O . LEU A 1 193 ? -5.047 17.997 -3.771 1.00 85.25 193 LEU A O 1
ATOM 1402 N N . ALA A 1 194 ? -3.731 16.615 -2.586 1.00 84.62 194 ALA A N 1
ATOM 1403 C CA . ALA A 1 194 ? -4.786 15.728 -2.087 1.00 84.62 194 ALA A CA 1
ATOM 1404 C C . ALA A 1 194 ? -5.649 15.059 -3.188 1.00 84.62 194 ALA A C 1
ATOM 1406 O O . ALA A 1 194 ? -6.751 14.575 -2.922 1.00 84.62 194 ALA A O 1
ATOM 1407 N N . ASP A 1 195 ? -5.133 14.951 -4.418 1.00 88.06 195 ASP A N 1
ATOM 1408 C CA . ASP A 1 195 ? -5.822 14.328 -5.555 1.00 88.06 195 ASP A CA 1
ATOM 1409 C C . ASP A 1 195 ? -5.441 12.846 -5.661 1.00 88.06 195 ASP A C 1
ATOM 1411 O O . ASP A 1 195 ? -4.541 12.426 -6.398 1.00 88.06 195 ASP A O 1
ATOM 1415 N N . TYR A 1 196 ? -6.125 12.033 -4.860 1.00 89.38 196 TYR A N 1
ATOM 1416 C CA . TYR A 1 196 ? -5.809 10.615 -4.738 1.00 89.38 196 TYR A CA 1
ATOM 1417 C C . TYR A 1 196 ? -5.940 9.806 -6.042 1.00 89.38 196 TYR A C 1
ATOM 1419 O O . TYR A 1 196 ? -5.036 9.015 -6.320 1.00 89.38 196 TYR A O 1
ATOM 1427 N N . PRO A 1 197 ? -6.995 9.951 -6.869 1.00 92.00 197 PRO A N 1
ATOM 1428 C CA . PRO A 1 197 ? -7.074 9.220 -8.132 1.00 92.00 197 PRO A CA 1
ATOM 1429 C C . PRO A 1 197 ? -5.854 9.468 -9.023 1.00 92.00 197 PRO A C 1
ATOM 1431 O O . PRO A 1 197 ? -5.230 8.508 -9.480 1.00 92.00 197 PRO A O 1
ATOM 1434 N N . LYS A 1 198 ? -5.459 10.736 -9.216 1.00 93.56 198 LYS A N 1
ATOM 1435 C CA . LYS A 1 198 ? -4.288 11.080 -10.037 1.00 93.56 198 LYS A CA 1
ATOM 1436 C C . LYS A 1 198 ? -2.994 10.586 -9.405 1.00 93.56 198 LYS A C 1
ATOM 1438 O O . LYS A 1 198 ? -2.157 10.028 -10.111 1.00 93.56 198 LYS A O 1
ATOM 1443 N N . GLN A 1 199 ? -2.858 10.683 -8.082 1.00 94.75 199 GLN A N 1
ATOM 1444 C CA . GLN A 1 199 ? -1.740 10.069 -7.364 1.00 94.75 199 GLN A CA 1
ATOM 1445 C C . GLN A 1 199 ? -1.602 8.581 -7.722 1.00 94.75 199 GLN A C 1
ATOM 1447 O O . GLN A 1 199 ? -0.501 8.124 -8.022 1.00 94.75 199 GLN A O 1
ATOM 1452 N N . VAL A 1 200 ? -2.693 7.808 -7.692 1.00 94.75 200 VAL A N 1
ATOM 1453 C CA . VAL A 1 200 ? -2.651 6.361 -7.969 1.00 94.75 200 VAL A CA 1
ATOM 1454 C C . VAL A 1 200 ? -2.309 6.072 -9.434 1.00 94.75 200 VAL A C 1
ATOM 1456 O O . VAL A 1 200 ? -1.535 5.143 -9.690 1.00 94.75 200 VAL A O 1
ATOM 1459 N N . VAL A 1 201 ? -2.823 6.874 -10.376 1.00 97.25 201 VAL A N 1
ATOM 1460 C CA . VAL A 1 201 ? -2.500 6.754 -11.811 1.00 97.25 201 VAL A CA 1
ATOM 1461 C C . VAL A 1 201 ? -1.001 6.870 -12.046 1.00 97.25 201 VAL A C 1
ATOM 1463 O O . VAL A 1 201 ? -0.451 6.057 -12.778 1.00 97.25 201 VAL A O 1
ATOM 1466 N N . PHE A 1 202 ? -0.324 7.824 -11.404 1.00 97.00 202 PHE A N 1
ATOM 1467 C CA . PHE A 1 202 ? 1.117 8.011 -11.590 1.00 97.00 202 PHE A CA 1
ATOM 1468 C C . PHE A 1 202 ? 1.975 7.114 -10.690 1.00 97.00 202 PHE A C 1
ATOM 1470 O O . PHE A 1 202 ? 3.102 6.793 -11.044 1.00 97.00 202 PHE A O 1
ATOM 1477 N N . LEU A 1 203 ? 1.457 6.628 -9.561 1.00 94.19 203 LEU A N 1
ATOM 1478 C CA . LEU A 1 203 ? 2.201 5.699 -8.705 1.00 94.19 203 LEU A CA 1
ATOM 1479 C C . LEU A 1 203 ? 2.304 4.290 -9.316 1.00 94.19 203 LEU A C 1
ATOM 1481 O O . LEU A 1 203 ? 3.306 3.599 -9.139 1.00 94.19 203 LEU A O 1
ATOM 1485 N N . THR A 1 204 ? 1.256 3.842 -10.009 1.00 94.56 204 THR A N 1
ATOM 1486 C CA . THR A 1 204 ? 1.147 2.462 -10.509 1.00 94.56 204 THR A CA 1
ATOM 1487 C C . THR A 1 204 ? 2.191 2.109 -11.583 1.00 94.56 204 THR A C 1
ATOM 1489 O O . THR A 1 204 ? 2.824 1.060 -11.431 1.00 94.56 204 THR A O 1
ATOM 1492 N N . PRO A 1 205 ? 2.459 2.949 -12.608 1.00 93.25 205 PRO A N 1
ATOM 1493 C CA . PRO A 1 205 ? 3.519 2.700 -13.582 1.00 93.25 205 PRO A CA 1
ATOM 1494 C C . PRO A 1 205 ? 4.885 2.506 -12.946 1.00 93.25 205 PRO A C 1
ATOM 1496 O O . PRO A 1 205 ? 5.621 1.624 -13.369 1.00 93.25 205 PRO A O 1
ATOM 1499 N N . SER A 1 206 ? 5.209 3.263 -11.897 1.00 91.19 206 SER A N 1
ATOM 1500 C CA . SER A 1 206 ? 6.493 3.138 -11.206 1.00 91.19 206 SER A CA 1
ATOM 1501 C C . SER A 1 206 ? 6.698 1.736 -10.632 1.00 91.19 206 SER A C 1
ATOM 1503 O O . SER A 1 206 ? 7.796 1.201 -10.705 1.00 91.19 206 SER A O 1
ATOM 1505 N N . VAL A 1 207 ? 5.639 1.109 -10.113 1.00 88.06 207 VAL A N 1
ATOM 1506 C CA . VAL A 1 207 ? 5.702 -0.269 -9.599 1.00 88.06 207 VAL A CA 1
ATOM 1507 C C . VAL A 1 207 ? 5.791 -1.281 -10.741 1.00 88.06 207 VAL A C 1
ATOM 1509 O O . VAL A 1 207 ? 6.609 -2.193 -10.686 1.00 88.06 207 VAL A O 1
ATOM 1512 N N . VAL A 1 208 ? 4.971 -1.121 -11.782 1.00 91.75 208 VAL A N 1
ATOM 1513 C CA . VAL A 1 208 ? 4.893 -2.081 -12.895 1.00 91.75 208 VAL A CA 1
ATOM 1514 C C . VAL A 1 208 ? 6.170 -2.078 -13.742 1.00 91.75 208 VAL A C 1
ATOM 1516 O O . VAL A 1 208 ? 6.678 -3.139 -14.095 1.00 91.75 208 VAL A O 1
ATOM 1519 N N . LEU A 1 209 ? 6.708 -0.896 -14.050 1.00 90.31 209 LEU A N 1
ATOM 1520 C CA . LEU A 1 209 ? 7.895 -0.738 -14.894 1.00 90.31 209 LEU A CA 1
ATOM 1521 C C . LEU A 1 209 ? 9.187 -1.153 -14.179 1.00 90.31 209 LEU A C 1
ATOM 1523 O O . LEU A 1 209 ? 10.112 -1.617 -14.836 1.00 90.31 209 LEU A O 1
ATOM 1527 N N . LEU A 1 210 ? 9.260 -1.004 -12.850 1.00 85.19 210 LEU A N 1
ATOM 1528 C CA . LEU A 1 210 ? 10.412 -1.457 -12.061 1.00 85.19 210 LEU A CA 1
ATOM 1529 C C . LEU A 1 210 ? 10.337 -2.944 -11.692 1.00 85.19 210 LEU A C 1
ATOM 1531 O O . LEU A 1 210 ? 11.367 -3.565 -11.446 1.00 85.19 210 LEU A O 1
ATOM 1535 N N . GLY A 1 211 ? 9.128 -3.500 -11.591 1.00 75.94 211 GLY A N 1
ATOM 1536 C CA . GLY A 1 211 ? 8.901 -4.776 -10.917 1.00 75.94 211 GLY A CA 1
ATOM 1537 C C . GLY A 1 211 ? 9.093 -6.033 -11.762 1.00 75.94 211 GLY A C 1
ATOM 1538 O O . GLY A 1 211 ? 9.094 -7.118 -11.190 1.00 75.94 211 GLY A O 1
ATOM 1539 N N . SER A 1 212 ? 9.218 -5.959 -13.093 1.00 71.00 212 SER A N 1
ATOM 1540 C CA . SER A 1 212 ? 9.383 -7.188 -13.884 1.00 71.00 212 SER A CA 1
ATOM 1541 C C . SER A 1 212 ? 9.956 -6.991 -15.284 1.00 71.00 212 SER A C 1
ATOM 1543 O O . SER A 1 212 ? 9.825 -5.935 -15.896 1.00 71.00 212 SER A O 1
ATOM 1545 N N . ALA A 1 213 ? 10.490 -8.088 -15.824 1.00 69.94 213 ALA A N 1
ATOM 1546 C CA . ALA A 1 213 ? 10.807 -8.236 -17.242 1.00 69.94 213 ALA A CA 1
ATOM 1547 C C . ALA A 1 213 ? 9.557 -8.398 -18.138 1.00 69.94 213 ALA A C 1
ATOM 1549 O O . ALA A 1 213 ? 9.677 -8.323 -19.358 1.00 69.94 213 ALA A O 1
ATOM 1550 N N . SER A 1 214 ? 8.364 -8.611 -17.558 1.00 82.88 214 SER A N 1
ATOM 1551 C CA . SER A 1 214 ? 7.085 -8.743 -18.276 1.00 82.88 214 SER A CA 1
ATOM 1552 C C . SER A 1 214 ? 6.038 -7.761 -17.723 1.00 82.88 214 SER A C 1
ATOM 1554 O O . SER A 1 214 ? 5.160 -8.146 -16.940 1.00 82.88 214 SER A O 1
ATOM 1556 N N . PRO A 1 215 ? 6.096 -6.479 -18.135 1.00 82.44 215 PRO A N 1
ATOM 1557 C CA . PRO A 1 215 ? 5.233 -5.431 -17.592 1.00 82.44 215 PRO A CA 1
ATOM 1558 C C . PRO A 1 215 ? 3.733 -5.730 -17.719 1.00 82.44 215 PRO A C 1
ATOM 1560 O O . PRO A 1 215 ? 2.963 -5.359 -16.839 1.00 82.44 215 PRO A O 1
ATOM 1563 N N . GLY A 1 216 ? 3.302 -6.432 -18.776 1.00 87.06 216 GLY A N 1
ATOM 1564 C CA . GLY A 1 216 ? 1.888 -6.757 -19.007 1.00 87.06 216 GLY A CA 1
ATOM 1565 C C . GLY A 1 216 ? 1.302 -7.769 -18.013 1.00 87.06 216 GLY A C 1
ATOM 1566 O O . GLY A 1 216 ? 0.179 -7.590 -17.534 1.00 87.06 216 GLY A O 1
ATOM 1567 N N . ALA A 1 217 ? 2.062 -8.808 -17.656 1.00 87.56 217 ALA A N 1
ATOM 1568 C CA . ALA A 1 217 ? 1.623 -9.791 -16.663 1.00 87.56 217 ALA A CA 1
ATOM 1569 C C . ALA A 1 217 ? 1.527 -9.146 -15.274 1.00 87.56 217 ALA A C 1
ATOM 1571 O O . ALA A 1 217 ? 0.492 -9.234 -14.611 1.00 87.56 217 ALA A O 1
ATOM 1572 N N . LEU A 1 218 ? 2.563 -8.393 -14.892 1.00 90.31 218 LEU A N 1
ATOM 1573 C CA . LEU A 1 218 ? 2.609 -7.688 -13.614 1.00 90.31 218 LEU A CA 1
ATOM 1574 C C . LEU A 1 218 ? 1.509 -6.620 -13.500 1.00 90.31 218 LEU A C 1
ATOM 1576 O O . LEU A 1 218 ? 0.891 -6.464 -12.449 1.00 90.31 218 LEU A O 1
ATOM 1580 N N . ALA A 1 219 ? 1.224 -5.909 -14.593 1.00 91.88 219 ALA A N 1
ATOM 1581 C CA . ALA A 1 219 ? 0.103 -4.981 -14.687 1.00 91.88 219 ALA A CA 1
ATOM 1582 C C . ALA A 1 219 ? -1.249 -5.666 -14.429 1.00 91.88 219 ALA A C 1
ATOM 1584 O O . ALA A 1 219 ? -2.090 -5.131 -13.705 1.00 91.88 219 ALA A O 1
ATOM 1585 N N . THR A 1 220 ? -1.446 -6.857 -14.996 1.00 92.69 220 THR A N 1
ATOM 1586 C CA . THR A 1 220 ? -2.684 -7.628 -14.829 1.00 92.69 220 THR A CA 1
ATOM 1587 C C . THR A 1 220 ? -2.845 -8.092 -13.385 1.00 92.69 220 THR A C 1
ATOM 1589 O O . THR A 1 220 ? -3.886 -7.842 -12.776 1.00 92.69 220 THR A O 1
ATOM 1592 N N . GLU A 1 221 ? -1.799 -8.675 -12.792 1.00 93.31 221 GLU A N 1
ATOM 1593 C CA . GLU A 1 221 ? -1.787 -9.030 -11.367 1.00 93.31 221 GLU A CA 1
ATOM 1594 C C . GLU A 1 221 ? -2.087 -7.807 -10.492 1.00 93.31 221 GLU A C 1
ATOM 1596 O O . GLU A 1 221 ? -2.883 -7.878 -9.554 1.00 93.31 221 GLU A O 1
ATOM 1601 N N . ARG A 1 222 ? -1.509 -6.648 -10.832 1.00 93.56 222 ARG A N 1
ATOM 1602 C CA . ARG A 1 222 ? -1.692 -5.412 -10.067 1.00 93.56 222 ARG A CA 1
ATOM 1603 C C . ARG A 1 222 ? -3.138 -4.952 -10.062 1.00 93.56 222 ARG A C 1
ATOM 1605 O O . ARG A 1 222 ? -3.641 -4.554 -9.005 1.00 93.56 222 ARG A O 1
ATOM 1612 N N . ALA A 1 223 ? -3.803 -5.020 -11.210 1.00 95.44 223 ALA A N 1
ATOM 1613 C CA . ALA A 1 223 ? -5.222 -4.723 -11.319 1.00 95.44 223 ALA A CA 1
ATOM 1614 C C . ALA A 1 223 ? -6.061 -5.718 -10.500 1.00 95.44 223 ALA A C 1
ATOM 1616 O O . ALA A 1 223 ? -6.868 -5.288 -9.674 1.00 95.44 223 ALA A O 1
ATOM 1617 N N . LEU A 1 224 ? -5.819 -7.025 -10.652 1.00 96.50 224 LEU A N 1
ATOM 1618 C CA . LEU A 1 224 ? -6.572 -8.081 -9.964 1.00 96.50 224 LEU A CA 1
ATOM 1619 C C . LEU A 1 224 ? -6.474 -7.970 -8.440 1.00 96.50 224 LEU A C 1
ATOM 1621 O O . LEU A 1 224 ? -7.496 -7.940 -7.755 1.00 96.50 224 LEU A O 1
ATOM 1625 N N . PHE A 1 225 ? -5.264 -7.833 -7.898 1.00 96.38 225 PHE A N 1
ATOM 1626 C CA . PHE A 1 225 ? -5.066 -7.712 -6.454 1.00 96.38 225 PHE A CA 1
ATOM 1627 C C . PHE A 1 225 ? -5.630 -6.409 -5.882 1.00 96.38 225 PHE A C 1
ATOM 1629 O O . PHE A 1 225 ? -6.100 -6.385 -4.743 1.00 96.38 225 PHE A O 1
ATOM 1636 N N . THR A 1 226 ? -5.638 -5.333 -6.671 1.00 96.06 226 THR A N 1
ATOM 1637 C CA . THR A 1 226 ? -6.278 -4.078 -6.261 1.00 96.06 226 THR A CA 1
ATOM 1638 C C . THR A 1 226 ? -7.796 -4.221 -6.208 1.00 96.06 226 THR A C 1
ATOM 1640 O O . THR A 1 226 ? -8.412 -3.770 -5.246 1.00 96.06 226 THR A O 1
ATOM 1643 N N . VAL A 1 227 ? -8.405 -4.882 -7.197 1.00 97.38 227 VAL A N 1
ATOM 1644 C CA . VAL A 1 227 ? -9.845 -5.179 -7.187 1.00 97.38 227 VAL A CA 1
ATOM 1645 C C . VAL A 1 227 ? -10.199 -6.082 -6.005 1.00 97.38 227 VAL A C 1
ATOM 1647 O O . VAL A 1 227 ? -11.131 -5.766 -5.271 1.00 97.38 227 VAL A O 1
ATOM 1650 N N . ALA A 1 228 ? -9.427 -7.144 -5.759 1.00 97.06 228 ALA A N 1
ATOM 1651 C CA . ALA A 1 228 ? -9.647 -8.050 -4.631 1.00 97.06 228 ALA A CA 1
ATOM 1652 C C . ALA A 1 228 ? -9.568 -7.320 -3.278 1.00 97.06 228 ALA A C 1
ATOM 1654 O O . ALA A 1 228 ? -10.468 -7.448 -2.448 1.00 97.06 228 ALA A O 1
ATOM 1655 N N . GLY A 1 229 ? -8.534 -6.497 -3.072 1.00 95.62 229 GLY A N 1
ATOM 1656 C CA . GLY A 1 229 ? -8.393 -5.697 -1.854 1.00 95.62 229 GLY A CA 1
ATOM 1657 C C . GLY A 1 229 ? -9.503 -4.656 -1.684 1.00 95.62 229 GLY A C 1
ATOM 1658 O O . GLY A 1 229 ? -10.004 -4.478 -0.577 1.00 95.62 229 GLY A O 1
ATOM 1659 N N . ALA A 1 230 ? -9.931 -3.998 -2.765 1.00 95.19 230 ALA A N 1
ATOM 1660 C CA . ALA A 1 230 ? -11.021 -3.022 -2.733 1.00 95.19 230 ALA A CA 1
ATOM 1661 C C . ALA A 1 230 ? -12.385 -3.675 -2.450 1.00 95.19 230 ALA A C 1
ATOM 1663 O O . ALA A 1 230 ? -13.187 -3.119 -1.697 1.00 95.19 230 ALA A O 1
ATOM 1664 N N . ALA A 1 231 ? -12.636 -4.862 -3.010 1.00 95.88 231 ALA A N 1
ATOM 1665 C CA . ALA A 1 231 ? -13.838 -5.646 -2.744 1.00 95.88 231 ALA A CA 1
ATOM 1666 C C . ALA A 1 231 ? -13.890 -6.106 -1.280 1.00 95.88 231 ALA A C 1
ATOM 1668 O O . ALA A 1 231 ? -14.909 -5.923 -0.616 1.00 95.88 231 ALA A O 1
ATOM 1669 N N . LEU A 1 232 ? -12.774 -6.621 -0.750 1.00 95.88 232 LEU A N 1
ATOM 1670 C CA . LEU A 1 232 ? -12.670 -7.014 0.656 1.00 95.88 232 LEU A CA 1
ATOM 1671 C C . LEU A 1 232 ? -12.850 -5.811 1.596 1.00 95.88 232 LEU A C 1
ATOM 1673 O O . LEU A 1 232 ? -13.593 -5.906 2.569 1.00 95.88 232 LEU A O 1
ATOM 1677 N N . ALA A 1 233 ? -12.243 -4.661 1.281 1.00 93.31 233 ALA A N 1
ATOM 1678 C CA . ALA A 1 233 ? -12.446 -3.428 2.042 1.00 93.31 233 ALA A CA 1
ATOM 1679 C C . ALA A 1 233 ? -13.917 -2.983 2.038 1.00 93.31 233 ALA A C 1
ATOM 1681 O O . ALA A 1 233 ? -14.446 -2.611 3.083 1.00 93.31 233 ALA A O 1
ATOM 1682 N N . GLY A 1 234 ? -14.589 -3.058 0.883 1.00 92.19 234 GLY A N 1
ATOM 1683 C CA . GLY A 1 234 ? -16.016 -2.765 0.762 1.00 92.19 234 GLY A CA 1
ATOM 1684 C C . GLY A 1 234 ? -16.877 -3.703 1.610 1.00 92.19 234 GLY A C 1
ATOM 1685 O O . GLY A 1 234 ? -17.743 -3.232 2.341 1.00 92.19 234 GLY A O 1
ATOM 1686 N N . ALA A 1 235 ? -16.598 -5.009 1.587 1.00 92.50 235 ALA A N 1
ATOM 1687 C CA . ALA A 1 235 ? -17.302 -5.989 2.414 1.00 92.50 235 ALA A CA 1
ATOM 1688 C C . ALA A 1 235 ? -17.131 -5.710 3.918 1.00 92.50 235 ALA A C 1
ATOM 1690 O O . ALA A 1 235 ? -18.104 -5.766 4.668 1.00 92.50 235 ALA A O 1
ATOM 1691 N N . ILE A 1 236 ? -15.917 -5.352 4.352 1.00 92.75 236 ILE A N 1
ATOM 1692 C CA . ILE A 1 236 ? -15.631 -4.969 5.743 1.00 92.75 236 ILE A CA 1
ATOM 1693 C C . ILE A 1 236 ? -16.370 -3.682 6.116 1.00 92.75 236 ILE A C 1
ATOM 1695 O O . ILE A 1 236 ? -16.971 -3.621 7.184 1.00 92.75 236 ILE A O 1
ATOM 1699 N N . ALA A 1 237 ? -16.352 -2.664 5.253 1.00 89.88 237 ALA A N 1
ATOM 1700 C CA . ALA A 1 237 ? -17.046 -1.403 5.507 1.00 89.88 237 ALA A CA 1
ATOM 1701 C C . ALA A 1 237 ? -18.554 -1.607 5.656 1.00 89.88 237 ALA A C 1
ATOM 1703 O O . ALA A 1 237 ? -19.145 -1.099 6.603 1.00 89.88 237 ALA A O 1
ATOM 1704 N N . VAL A 1 238 ? -19.151 -2.409 4.770 1.00 89.25 238 VAL A N 1
ATOM 1705 C CA . VAL A 1 238 ? -20.556 -2.800 4.873 1.00 89.25 238 VAL A CA 1
ATOM 1706 C C . VAL A 1 238 ? -20.787 -3.509 6.204 1.00 89.25 238 VAL A C 1
ATOM 1708 O O . VAL A 1 238 ? -21.606 -3.040 6.981 1.00 89.25 238 VAL A O 1
ATOM 1711 N N . ALA A 1 239 ? -20.024 -4.559 6.529 1.00 88.62 239 ALA A N 1
ATOM 1712 C CA . ALA A 1 239 ? -20.162 -5.294 7.790 1.00 88.62 239 ALA A CA 1
ATOM 1713 C C . ALA A 1 239 ? -20.060 -4.392 9.033 1.00 88.62 239 ALA A C 1
ATOM 1715 O O . ALA A 1 239 ? -20.812 -4.578 9.982 1.00 88.62 239 ALA A O 1
ATOM 1716 N N . LEU A 1 240 ? -19.171 -3.397 9.019 1.00 87.19 240 LEU A N 1
ATOM 1717 C CA . LEU A 1 240 ? -19.013 -2.427 10.103 1.00 87.19 240 LEU A CA 1
ATOM 1718 C C . LEU A 1 240 ? -20.154 -1.411 10.204 1.00 87.19 240 LEU A C 1
ATOM 1720 O O . LEU A 1 240 ? -20.313 -0.840 11.278 1.00 87.19 240 LEU A O 1
ATOM 1724 N N . ALA A 1 241 ? -20.903 -1.163 9.128 1.00 82.38 241 ALA A N 1
ATOM 1725 C CA . ALA A 1 241 ? -22.056 -0.262 9.124 1.00 82.38 241 ALA A CA 1
ATOM 1726 C C . ALA A 1 241 ? -23.328 -0.923 9.688 1.00 82.38 241 ALA A C 1
ATOM 1728 O O . ALA A 1 241 ? -24.232 -0.226 10.140 1.00 82.38 241 ALA A O 1
ATOM 1729 N N . TRP A 1 242 ? -23.401 -2.260 9.684 1.00 64.00 242 TRP A N 1
ATOM 1730 C CA . TRP A 1 242 ? -24.535 -3.022 10.232 1.00 64.00 242 TRP A CA 1
ATOM 1731 C C . TRP A 1 242 ? -24.506 -3.190 11.766 1.00 64.00 242 TRP A C 1
ATOM 1733 O O . TRP A 1 242 ? -25.433 -3.782 12.319 1.00 64.00 242 TRP A O 1
ATOM 1743 N N . TYR A 1 243 ? -23.475 -2.679 12.449 1.00 54.16 243 TYR A N 1
ATOM 1744 C CA . TYR A 1 243 ? -23.291 -2.722 13.908 1.00 54.16 243 TYR A CA 1
ATOM 1745 C C . TYR A 1 243 ? -22.972 -1.333 14.465 1.00 54.16 243 TYR A C 1
ATOM 1747 O O . TYR A 1 243 ? -23.092 -1.142 15.691 1.00 54.16 243 TYR A O 1
#

Sequence (243 aa):
MAVAVPAAMTGAVAVALRGQPFAAACFVALCCLLVAPASMRSDGLMAAVPSIAAVLVSVPGDFRPEIITGWMLLGSAVMVLIGTRIGSPERSEEDGVEPARAWRHAIAMGAAVGLTVYAVGLLDWPHGYWIALTLTVVLRPFDDQTLQRSWQRVLGTIGGVVLAVVLAAVLPLWAVGAAVAACLVLALAYIMLADYPKQVVFLTPSVVLLGSASPGALATERALFTVAGAALAGAIAVALAWY

Foldseek 3Di:
DVLLVLLLVLLLVLLVCALPLLVLLQSLLVLLQQQLVCLQVVNVSSLCSSLSSLCNNQPDDNDHSVVSSVVSNVVVVVVVVVPVVQDQDPPDPPRGDDNVLSNVLSNLLSVVLSVQSSVCSVVVPPPSSLLSNLSSQQRDSDPPSSLVSLVLLLQLLLLLLVVLVVCVVPDDPVCLVVLLVVLCVQLVVCVRVVNSSSNSSSNNSNCLSPPDPDSNVSSVVNSVSSNNSSVVSVVSSVVSVVD

Secondary structure (DSSP, 8-state):
-TTHHHHHHHHHHHHHTTT-HHHHHHHHHHHHHTHHHHHHTT-TTGGGHHHHHHHHHHS-S---HHHHHHHHHHHHHHHHHHHHHSPPP-----PPPPHHHHHHHHHHHHHHHHHHHHHHHHTT-TTTHHHHHHHHHH--SSTTHHHHHHHHHHHHHHHHHHHHHHHHHHS-HHHHHHHHHHHHHHHHHHHHTT-HHHHHHHHHHHHHHHH-S-HHHHHHHHHHHHHHHHHHHHHHHHHHH--

Radius of gyration: 17.46 Å; chains: 1; bounding box: 44×45×47 Å